Protein AF-A0A6C0LJ86-F1 (afdb_monomer_lite)

Organism: NCBI:txid1070528

Sequence (210 aa):
MNKSNKKVGTDDIVKEGEAILKKCREYMKDRHLDTYMKDNNIKNVKKMGKDDYNKMYSNISEKDYESLHKKIVEEHKQFASVYAIVVRSIVYSNEFYSEALRRYVNHLTNNPWNTKKEFVERQAEFLVYSFREKYPRCGTSQLAEYKQRVLKGLLEEDKKFDEMAKETTEIVNKEWEGIIDDRRERLHQLLTQMKKKEEQEEKLKSGVLV

Radius of gyration: 29.03 Å; chains: 1; bounding box: 70×49×88 Å

Secondary structure (DSSP, 8-state):
------PPPHHHHHHHHHHHHHHHHHHHHHHHHHHHHHHTT---GGG--HHHHHHHHTT--HHHHHHHHHHHHHHSHHHHHH-HHHHHHHHHH----HHHHHHHHHHHHHS---SHHHHHHHHHHHHHHHHHHH-TT--HHHHHHHHHHHHHHHHHHHHHHHHHHHHHHHHHHHHHHHHHHHHHHHHHHHHHHHHHHHHHHHHHHTT---

Structure (mmCIF, N/CA/C/O backbone):
data_AF-A0A6C0LJ86-F1
#
_entry.id   AF-A0A6C0LJ86-F1
#
loop_
_atom_site.group_PDB
_atom_site.id
_atom_site.type_symbol
_atom_site.label_atom_id
_atom_site.label_alt_id
_atom_site.label_comp_id
_atom_site.label_asym_id
_atom_site.label_entity_id
_atom_site.label_seq_id
_atom_site.pdbx_PDB_ins_code
_atom_site.Cartn_x
_atom_site.Cartn_y
_atom_site.Cartn_z
_atom_site.occupancy
_atom_site.B_iso_or_equiv
_atom_site.auth_seq_id
_atom_site.auth_comp_id
_atom_site.auth_asym_id
_atom_site.auth_atom_id
_atom_site.pdbx_PDB_model_num
ATOM 1 N N . MET A 1 1 ? -19.661 -12.160 -26.569 1.00 37.91 1 MET A N 1
ATOM 2 C CA . MET A 1 1 ? -20.008 -12.440 -25.156 1.00 37.91 1 MET A CA 1
ATOM 3 C C . MET A 1 1 ? -19.519 -11.283 -24.293 1.00 37.91 1 MET A C 1
ATOM 5 O O . MET A 1 1 ? -18.351 -11.254 -23.931 1.00 37.91 1 MET A O 1
ATOM 9 N N . ASN A 1 2 ? -20.384 -10.307 -24.006 1.00 38.41 2 ASN A N 1
ATOM 10 C CA . ASN A 1 2 ? -20.069 -9.240 -23.053 1.00 38.41 2 ASN A CA 1
ATOM 11 C C . ASN A 1 2 ? -20.189 -9.814 -21.640 1.00 38.41 2 ASN A C 1
ATOM 13 O O . ASN A 1 2 ? -21.297 -10.050 -21.163 1.00 38.41 2 ASN A O 1
ATOM 17 N N . LYS A 1 3 ? -19.056 -10.077 -20.980 1.00 44.50 3 LYS A N 1
ATOM 18 C CA . LYS A 1 3 ? -19.048 -10.331 -19.537 1.00 44.50 3 LYS A CA 1
ATOM 19 C C . LYS A 1 3 ? -19.539 -9.049 -18.870 1.00 44.50 3 LYS A C 1
ATOM 21 O O . LYS A 1 3 ? -18.855 -8.031 -18.929 1.00 44.50 3 LYS A O 1
ATOM 26 N N . SER A 1 4 ? -20.740 -9.076 -18.296 1.00 45.38 4 SER A N 1
ATOM 27 C CA . SER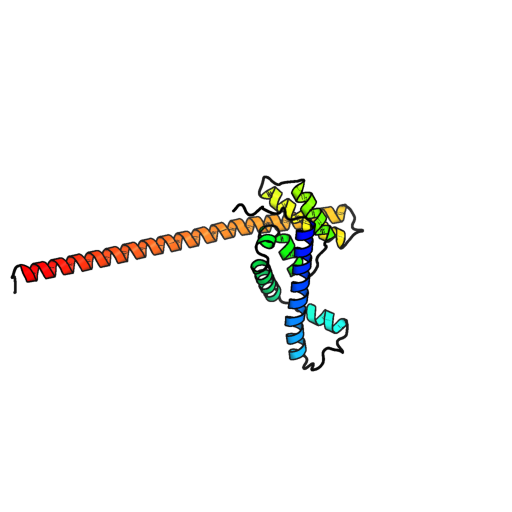 A 1 4 ? -21.242 -7.962 -17.498 1.00 45.38 4 SER A CA 1
ATOM 28 C C . SER A 1 4 ? -20.232 -7.693 -16.385 1.00 45.38 4 SER A C 1
ATOM 30 O O . SER A 1 4 ? -20.023 -8.558 -15.530 1.00 45.38 4 SER A O 1
ATOM 32 N N . ASN A 1 5 ? -19.590 -6.526 -16.407 1.00 46.19 5 ASN A N 1
ATOM 33 C CA . ASN A 1 5 ? -18.768 -6.059 -15.298 1.00 46.19 5 ASN A CA 1
ATOM 34 C C . ASN A 1 5 ? -19.702 -5.865 -14.102 1.00 46.19 5 ASN A C 1
ATOM 36 O O . ASN A 1 5 ? -20.390 -4.851 -13.984 1.00 46.19 5 ASN A O 1
ATOM 40 N N . LYS A 1 6 ? -19.795 -6.893 -13.258 1.00 60.84 6 LYS A N 1
ATOM 41 C CA . LYS A 1 6 ? -20.559 -6.843 -12.018 1.00 60.84 6 LYS A CA 1
ATOM 42 C C . LYS A 1 6 ? -19.915 -5.748 -11.172 1.00 60.84 6 LYS A C 1
ATOM 44 O O . LYS A 1 6 ? -18.737 -5.858 -10.840 1.00 60.84 6 LYS A O 1
ATOM 49 N N . LYS A 1 7 ? -20.652 -4.668 -10.887 1.00 65.00 7 LYS A N 1
ATOM 50 C CA . LYS A 1 7 ? -20.189 -3.636 -9.953 1.00 65.00 7 LYS A CA 1
ATOM 51 C C . LYS A 1 7 ? -19.862 -4.333 -8.633 1.00 65.00 7 LYS A C 1
ATOM 53 O O . LYS A 1 7 ? -20.751 -4.930 -8.031 1.00 65.00 7 LYS A O 1
ATOM 58 N N . VAL A 1 8 ? -18.594 -4.293 -8.240 1.00 75.50 8 VAL A N 1
ATOM 59 C CA . VAL A 1 8 ? -18.140 -4.788 -6.939 1.00 75.50 8 VAL A CA 1
ATOM 60 C C . VAL A 1 8 ? -18.723 -3.855 -5.881 1.00 75.50 8 VAL A C 1
ATOM 62 O O . VAL A 1 8 ? -18.554 -2.639 -5.978 1.00 75.50 8 VAL A O 1
ATOM 65 N N . GLY A 1 9 ? -19.472 -4.400 -4.922 1.00 85.50 9 GLY A N 1
ATOM 66 C CA . GLY A 1 9 ? -20.059 -3.604 -3.845 1.00 85.50 9 GLY A CA 1
ATOM 67 C C . GLY A 1 9 ? -19.041 -3.300 -2.744 1.00 85.50 9 GLY A C 1
ATOM 68 O O . GLY A 1 9 ? -18.084 -4.050 -2.554 1.00 85.50 9 GLY A O 1
ATOM 69 N N . THR A 1 10 ? -19.271 -2.242 -1.957 1.00 84.75 10 THR A N 1
ATOM 70 C CA . THR A 1 10 ? -18.454 -1.935 -0.765 1.00 84.75 10 THR A CA 1
ATOM 71 C C . THR A 1 10 ? -18.358 -3.133 0.189 1.00 84.75 10 THR A C 1
ATOM 73 O O . THR A 1 10 ? -17.312 -3.360 0.785 1.00 84.75 10 THR A O 1
ATOM 76 N N . ASP A 1 11 ? -19.414 -3.945 0.297 1.00 85.75 11 ASP A N 1
ATOM 77 C CA . ASP A 1 11 ? -19.412 -5.159 1.125 1.00 85.75 11 ASP A CA 1
ATOM 78 C C . ASP A 1 11 ? -18.463 -6.245 0.613 1.00 85.75 11 ASP A C 1
ATOM 80 O O . ASP A 1 11 ? -17.841 -6.937 1.416 1.00 85.75 11 ASP A O 1
ATOM 84 N N . ASP A 1 12 ? -18.324 -6.392 -0.706 1.00 86.38 12 ASP A N 1
ATOM 85 C CA . ASP A 1 12 ? -17.389 -7.354 -1.297 1.00 86.38 12 ASP A CA 1
ATOM 86 C C . ASP A 1 12 ? -15.941 -6.926 -1.014 1.00 86.38 12 ASP A C 1
ATOM 88 O O . ASP A 1 12 ? -15.102 -7.748 -0.655 1.00 86.38 12 ASP A O 1
ATOM 92 N N . ILE A 1 13 ? -15.676 -5.618 -1.081 1.00 84.81 13 ILE A N 1
ATOM 93 C CA . ILE A 1 13 ? -14.389 -5.016 -0.715 1.00 84.81 13 ILE A CA 1
ATOM 94 C C . ILE A 1 13 ? -14.064 -5.247 0.770 1.00 84.81 13 ILE A C 1
ATOM 96 O O . ILE A 1 13 ? -12.939 -5.614 1.111 1.00 84.81 13 ILE A O 1
ATOM 100 N N . VAL A 1 14 ? -15.037 -5.049 1.662 1.00 84.06 14 VAL A N 1
ATOM 101 C CA . VAL A 1 14 ? -14.843 -5.279 3.102 1.00 84.06 14 VAL A CA 1
ATOM 102 C C . VAL A 1 14 ? -14.534 -6.747 3.387 1.00 84.06 14 VAL A C 1
ATOM 104 O O . VAL A 1 14 ? -13.572 -7.027 4.101 1.00 84.06 14 VAL A O 1
ATOM 107 N N . LYS A 1 15 ? -15.283 -7.678 2.784 1.00 87.69 15 LYS A N 1
ATOM 108 C CA . LYS A 1 15 ? -15.045 -9.125 2.922 1.00 87.69 15 LYS A CA 1
ATOM 109 C C . LYS A 1 15 ? -13.644 -9.533 2.476 1.00 87.69 15 LYS A C 1
ATOM 111 O O . LYS A 1 15 ? -13.032 -10.388 3.110 1.00 87.69 15 LYS A O 1
ATOM 116 N N . GLU A 1 16 ? -13.127 -8.914 1.420 1.00 86.31 16 GLU A N 1
ATOM 117 C CA . GLU A 1 16 ? -11.764 -9.164 0.954 1.00 86.31 16 GLU A CA 1
ATOM 118 C C . GLU A 1 16 ? -10.724 -8.746 2.007 1.00 86.31 16 GLU A C 1
ATOM 120 O O . GLU A 1 16 ? -9.812 -9.511 2.323 1.00 86.31 16 GLU A O 1
ATOM 125 N N . GLY A 1 17 ? -10.898 -7.573 2.627 1.00 77.88 17 GLY A N 1
ATOM 126 C CA . GLY A 1 17 ? -10.046 -7.120 3.732 1.00 77.88 17 GLY A CA 1
ATOM 127 C C . GLY A 1 17 ? -10.083 -8.059 4.947 1.00 77.88 17 GLY A C 1
ATOM 128 O O . GLY A 1 17 ? -9.039 -8.381 5.518 1.00 77.88 17 GLY A O 1
ATOM 129 N N . GLU A 1 18 ? -11.264 -8.569 5.306 1.00 84.38 18 GLU A N 1
ATOM 130 C CA . GLU A 1 18 ? -11.423 -9.563 6.379 1.00 84.38 18 GLU A CA 1
ATOM 131 C C . GLU A 1 18 ? -10.727 -10.889 6.045 1.00 84.38 18 GLU A C 1
ATOM 133 O O . GLU A 1 18 ? -10.071 -11.483 6.907 1.00 84.38 18 GLU A O 1
ATOM 138 N N . ALA A 1 19 ? -10.830 -11.342 4.793 1.00 86.44 19 ALA A N 1
ATOM 139 C CA . ALA A 1 19 ? -10.159 -12.546 4.317 1.00 86.44 19 ALA A CA 1
ATOM 140 C C . ALA A 1 19 ? -8.630 -12.407 4.383 1.00 86.44 19 ALA A C 1
ATOM 142 O O . ALA A 1 19 ? -7.953 -13.334 4.835 1.00 86.44 19 ALA A O 1
ATOM 143 N N . ILE A 1 20 ? -8.090 -11.241 4.009 1.00 82.88 20 ILE A N 1
ATOM 144 C CA . ILE A 1 20 ? -6.658 -10.936 4.127 1.00 82.88 20 ILE A CA 1
ATOM 145 C C . ILE A 1 20 ? -6.217 -10.986 5.591 1.00 82.88 20 ILE A C 1
ATOM 147 O O . ILE A 1 20 ? -5.261 -11.693 5.907 1.00 82.88 20 ILE A O 1
ATOM 151 N N . LEU A 1 21 ? -6.931 -10.318 6.507 1.00 82.06 21 LEU A N 1
ATOM 152 C CA . LEU A 1 21 ? -6.596 -10.361 7.936 1.00 82.06 21 LEU A CA 1
ATOM 153 C C . LEU A 1 21 ? -6.608 -11.799 8.473 1.00 82.06 21 LEU A C 1
ATOM 155 O O . LEU A 1 21 ? -5.722 -12.187 9.238 1.00 82.06 21 LEU A O 1
ATOM 159 N N . LYS A 1 22 ? -7.609 -12.598 8.088 1.00 83.94 22 LYS A N 1
ATOM 160 C CA . LYS A 1 22 ? -7.701 -14.002 8.497 1.00 83.94 22 LYS A CA 1
ATOM 161 C C . LYS A 1 22 ? -6.458 -14.780 8.060 1.00 83.94 22 LYS A C 1
ATOM 163 O O . LYS A 1 22 ? -5.850 -15.440 8.900 1.00 83.94 22 LYS A O 1
ATOM 168 N N . LYS A 1 23 ? -6.034 -14.628 6.802 1.00 83.44 23 LYS A N 1
ATOM 169 C CA . LYS A 1 23 ? -4.811 -15.251 6.276 1.00 83.44 23 LYS A CA 1
ATOM 170 C C . LYS A 1 23 ? -3.551 -14.766 6.982 1.00 83.44 23 LYS A C 1
ATOM 172 O O . LYS A 1 23 ? -2.690 -15.582 7.289 1.00 83.44 23 LYS A O 1
ATOM 177 N N . CYS A 1 24 ? -3.438 -13.469 7.277 1.00 77.19 24 CYS A N 1
ATOM 178 C CA . CYS A 1 24 ? -2.319 -12.943 8.060 1.00 77.19 24 CYS A CA 1
ATOM 179 C C . CYS A 1 24 ? -2.247 -13.636 9.424 1.00 77.19 24 CYS A C 1
ATOM 181 O O . CYS A 1 24 ? -1.193 -14.128 9.814 1.00 77.19 24 CYS A O 1
ATOM 183 N N . ARG A 1 25 ? -3.379 -13.765 10.120 1.00 77.50 25 ARG A N 1
ATOM 184 C CA . ARG A 1 25 ? -3.440 -14.447 11.420 1.00 77.50 25 ARG A CA 1
ATOM 185 C C . ARG A 1 25 ? -3.118 -15.934 11.329 1.00 77.50 25 ARG A C 1
ATOM 187 O O . ARG A 1 25 ? -2.461 -16.444 12.229 1.00 77.50 25 ARG A O 1
ATOM 194 N N . GLU A 1 26 ? -3.577 -16.621 10.288 1.00 81.50 26 GLU A N 1
ATOM 195 C CA . GLU A 1 26 ? -3.254 -18.032 10.035 1.00 81.50 26 GLU A CA 1
ATOM 196 C C . GLU A 1 26 ? -1.760 -18.213 9.758 1.00 81.50 26 GLU A C 1
ATOM 198 O O . GLU A 1 26 ? -1.108 -18.989 10.443 1.00 81.50 26 GLU A O 1
ATOM 203 N N . TYR A 1 27 ? -1.179 -17.411 8.864 1.00 76.25 27 TYR A N 1
ATOM 204 C CA . TYR A 1 27 ? 0.250 -17.462 8.554 1.00 76.25 27 TYR A CA 1
ATOM 205 C C . TYR A 1 27 ? 1.129 -17.216 9.784 1.00 76.25 27 TYR A C 1
ATOM 207 O O . TYR A 1 27 ? 2.112 -17.919 10.013 1.00 76.25 27 TYR A O 1
ATOM 215 N N . MET A 1 28 ? 0.761 -16.219 10.590 1.00 69.62 28 MET A N 1
ATOM 216 C CA . MET A 1 28 ? 1.499 -15.855 11.797 1.00 69.62 28 MET A CA 1
ATOM 217 C C . MET A 1 28 ? 1.366 -16.934 12.874 1.00 69.62 28 MET A C 1
ATOM 219 O O . MET A 1 28 ? 2.329 -17.204 13.586 1.00 69.62 28 MET A O 1
ATOM 223 N N . LYS A 1 29 ? 0.202 -17.589 12.967 1.00 70.88 29 LYS A N 1
ATOM 224 C CA . LYS A 1 29 ? 0.028 -18.776 13.807 1.00 70.88 29 LYS A CA 1
ATOM 225 C C . LYS A 1 29 ? 0.921 -19.907 13.321 1.00 70.88 29 LYS A C 1
ATOM 227 O O . LYS A 1 29 ? 1.754 -20.349 14.094 1.00 70.88 29 LYS A O 1
ATOM 232 N N . ASP A 1 30 ? 0.800 -20.325 12.069 1.00 68.38 30 ASP A N 1
ATOM 233 C CA . ASP A 1 30 ? 1.478 -21.519 11.556 1.00 68.38 30 ASP A CA 1
ATOM 234 C C . ASP A 1 30 ? 3.006 -21.379 11.625 1.00 68.38 30 ASP A C 1
ATOM 236 O O . ASP A 1 30 ? 3.697 -22.232 12.178 1.00 68.38 30 ASP A O 1
ATOM 240 N N . ARG A 1 31 ? 3.556 -20.252 11.157 1.00 66.50 31 ARG A N 1
ATOM 241 C CA . ARG A 1 31 ? 5.012 -20.068 11.064 1.00 66.50 31 ARG A CA 1
ATOM 242 C C . ARG A 1 31 ? 5.692 -19.895 12.422 1.00 66.50 31 ARG A C 1
ATOM 244 O O . ARG A 1 31 ? 6.775 -20.441 12.653 1.00 66.50 31 ARG A O 1
ATOM 251 N N . HIS A 1 32 ? 5.086 -19.123 13.320 1.00 63.78 32 HIS A N 1
ATOM 252 C CA . HIS A 1 32 ? 5.680 -18.869 14.630 1.00 63.78 32 HIS A CA 1
ATOM 253 C C . HIS A 1 32 ? 5.354 -19.973 15.636 1.00 63.78 32 HIS A C 1
ATOM 255 O O . HIS A 1 32 ? 6.144 -20.166 16.555 1.00 63.78 32 HIS A O 1
ATOM 261 N N . LEU A 1 33 ? 4.253 -20.721 15.466 1.00 60.84 33 LEU A N 1
ATOM 262 C CA . LEU A 1 33 ? 3.924 -21.842 16.347 1.00 60.84 33 LEU A CA 1
ATOM 263 C C . LEU A 1 33 ? 4.936 -22.958 16.143 1.00 60.84 33 LEU A C 1
ATOM 265 O O . LEU A 1 33 ? 5.510 -23.429 17.117 1.00 60.84 33 LEU A O 1
ATOM 269 N N . ASP A 1 34 ? 5.232 -23.301 14.891 1.00 60.94 34 ASP A N 1
ATOM 270 C CA . ASP A 1 34 ? 6.225 -24.324 14.567 1.00 60.94 34 ASP A CA 1
ATOM 271 C C . ASP A 1 34 ? 7.624 -23.937 15.063 1.00 60.94 34 ASP A C 1
ATOM 273 O O . ASP A 1 34 ? 8.334 -24.761 15.645 1.00 60.94 34 ASP A O 1
ATOM 277 N N . THR A 1 35 ? 8.005 -22.667 14.894 1.00 62.28 35 THR A N 1
ATOM 278 C CA . THR A 1 35 ? 9.307 -22.152 15.348 1.00 62.28 35 THR A CA 1
ATOM 279 C C . THR A 1 35 ? 9.395 -22.158 16.877 1.00 62.28 35 THR A C 1
ATOM 281 O O . THR A 1 35 ? 10.326 -22.720 17.445 1.00 62.28 35 THR A O 1
ATOM 284 N N . TYR A 1 36 ? 8.379 -21.635 17.568 1.00 59.34 36 TYR A N 1
ATOM 285 C CA . TYR A 1 36 ? 8.326 -21.604 19.030 1.00 59.34 36 TYR A CA 1
ATOM 286 C C . TYR A 1 36 ? 8.252 -23.007 19.650 1.00 59.34 36 TYR A C 1
ATOM 288 O O . TYR A 1 36 ? 8.932 -23.277 20.643 1.00 59.34 36 TYR A O 1
ATOM 296 N N . MET A 1 37 ? 7.474 -23.925 19.067 1.00 62.25 37 MET A N 1
ATOM 297 C CA . MET A 1 37 ? 7.399 -25.319 19.514 1.00 62.25 37 MET A CA 1
ATOM 298 C C . MET A 1 37 ? 8.744 -26.029 19.375 1.00 62.25 37 MET A C 1
ATOM 300 O O . MET A 1 37 ? 9.139 -26.765 20.284 1.00 62.25 37 MET A O 1
ATOM 304 N N . LYS A 1 38 ? 9.451 -25.788 18.266 1.00 64.00 38 LYS A N 1
ATOM 305 C CA . LYS A 1 38 ? 10.784 -26.336 18.010 1.00 64.00 38 LYS A CA 1
ATOM 306 C C . LYS A 1 38 ? 11.814 -25.790 18.997 1.00 64.00 38 LYS A C 1
ATOM 308 O O . LYS A 1 38 ? 12.520 -26.580 19.619 1.00 64.00 38 LYS A O 1
ATOM 313 N N . ASP A 1 39 ? 11.847 -24.475 19.192 1.00 66.19 39 ASP A N 1
ATOM 314 C CA . ASP A 1 39 ? 12.835 -23.804 20.044 1.00 66.19 39 ASP A CA 1
ATOM 315 C C . ASP A 1 39 ? 12.647 -24.119 21.537 1.00 66.19 39 ASP A C 1
ATOM 317 O O . ASP A 1 39 ? 13.611 -24.111 22.299 1.00 66.19 39 ASP A O 1
ATOM 321 N N . ASN A 1 40 ? 11.422 -24.451 21.963 1.00 63.69 40 ASN A N 1
ATOM 322 C CA . ASN A 1 40 ? 11.094 -24.743 23.364 1.00 63.69 40 ASN A CA 1
ATOM 323 C C . ASN A 1 40 ? 10.817 -26.234 23.640 1.00 63.69 40 ASN A C 1
ATOM 325 O O . ASN A 1 40 ? 10.390 -26.588 24.739 1.00 63.69 40 ASN A O 1
ATOM 329 N N . ASN A 1 41 ? 11.046 -27.120 22.662 1.00 68.44 41 ASN A N 1
ATOM 330 C CA . ASN A 1 41 ? 10.817 -28.569 22.767 1.00 68.44 41 ASN A CA 1
ATOM 331 C C . ASN A 1 41 ? 9.388 -28.938 23.244 1.00 68.44 41 ASN A C 1
ATOM 333 O O . ASN A 1 41 ? 9.172 -29.909 23.979 1.00 68.44 41 ASN A O 1
ATOM 337 N N . ILE A 1 42 ? 8.393 -28.136 22.848 1.00 64.69 42 ILE A N 1
ATOM 338 C CA . ILE A 1 42 ? 7.000 -28.275 23.283 1.00 64.69 42 ILE A CA 1
ATOM 339 C C . ILE A 1 42 ? 6.303 -29.300 22.389 1.00 64.69 42 ILE A C 1
ATOM 341 O O . ILE A 1 42 ? 6.034 -29.051 21.218 1.00 64.69 42 ILE A O 1
ATOM 345 N N . LYS A 1 43 ? 5.944 -30.453 22.962 1.00 60.53 43 LYS A N 1
ATOM 346 C CA . LYS A 1 43 ? 5.244 -31.535 22.242 1.00 60.53 43 LYS A CA 1
ATOM 347 C C . LYS A 1 43 ? 3.715 -31.388 22.212 1.00 60.53 43 LYS A C 1
ATOM 349 O O . LYS A 1 43 ? 3.053 -32.163 21.533 1.00 60.53 43 LYS A O 1
ATOM 354 N N . ASN A 1 44 ? 3.133 -30.450 22.973 1.00 57.69 44 ASN A N 1
ATOM 355 C CA . ASN A 1 44 ? 1.677 -30.332 23.129 1.00 57.69 44 ASN A CA 1
ATOM 356 C C . ASN A 1 44 ? 1.199 -28.876 23.295 1.00 57.69 44 ASN A C 1
ATOM 358 O O . ASN A 1 44 ? 1.413 -28.256 24.333 1.00 57.69 44 ASN A O 1
ATOM 362 N N . VAL A 1 45 ? 0.475 -28.367 22.292 1.00 54.62 45 VAL A N 1
ATOM 363 C CA . VAL A 1 45 ? 0.033 -26.958 22.174 1.00 54.62 45 VAL A CA 1
ATOM 364 C C . VAL A 1 45 ? -1.109 -26.587 23.131 1.00 54.62 45 VAL A C 1
ATOM 366 O O . VAL A 1 45 ? -1.270 -25.426 23.497 1.00 54.62 45 VAL A O 1
ATOM 369 N N . LYS A 1 46 ? -1.896 -27.567 23.598 1.00 54.19 46 LYS A N 1
ATOM 370 C CA . LYS A 1 46 ? -3.126 -27.341 24.390 1.00 54.19 46 LYS A CA 1
ATOM 371 C C . LYS A 1 46 ? -2.918 -26.668 25.764 1.00 54.19 46 LYS A C 1
ATOM 373 O O . LYS A 1 46 ? -3.903 -26.423 26.452 1.00 54.19 46 LYS A O 1
ATOM 378 N N . LYS A 1 47 ? -1.676 -26.387 26.177 1.00 55.06 47 LYS A N 1
ATOM 379 C CA . LYS A 1 47 ? -1.317 -25.787 27.476 1.00 55.06 47 LYS A CA 1
ATOM 380 C C . LYS A 1 47 ? -0.604 -24.428 27.385 1.00 55.06 47 LYS A C 1
ATOM 382 O O . LYS A 1 47 ? -0.074 -23.981 28.394 1.00 55.06 47 LYS A O 1
ATOM 387 N N . MET A 1 48 ? -0.569 -23.769 26.225 1.00 57.56 48 MET A N 1
ATOM 388 C CA . MET A 1 48 ? 0.039 -22.433 26.143 1.00 57.56 48 MET A CA 1
ATOM 389 C C . MET A 1 48 ? -0.822 -21.380 26.850 1.00 57.56 48 MET A C 1
ATOM 391 O O . MET A 1 48 ? -2.009 -21.233 26.549 1.00 57.56 48 MET A O 1
ATOM 395 N N . GLY A 1 49 ? -0.214 -20.639 27.777 1.00 60.41 49 GLY A N 1
ATOM 396 C CA . GLY A 1 49 ? -0.839 -19.491 28.426 1.00 60.41 49 GLY A CA 1
ATOM 397 C C . GLY A 1 49 ? -0.913 -18.275 27.497 1.00 60.41 49 GLY A C 1
ATOM 398 O O . GLY A 1 49 ? -0.245 -18.205 26.464 1.00 60.41 49 GLY A O 1
ATOM 399 N N . LYS A 1 50 ? -1.718 -17.276 27.876 1.00 57.09 50 LYS A N 1
ATOM 400 C CA . LYS A 1 50 ? -1.854 -16.004 27.140 1.00 57.09 50 LYS A CA 1
ATOM 401 C C . LYS A 1 50 ? -0.512 -15.267 26.986 1.00 57.09 50 LYS A C 1
ATOM 403 O O . LYS A 1 50 ? -0.285 -14.620 25.966 1.00 57.09 50 LYS A O 1
ATOM 408 N N . ASP A 1 51 ? 0.377 -15.410 27.967 1.00 61.47 51 ASP A N 1
ATOM 409 C CA . ASP A 1 51 ? 1.693 -14.765 27.983 1.00 61.47 51 ASP A CA 1
ATOM 410 C C . ASP A 1 51 ? 2.685 -15.428 27.017 1.00 61.47 51 ASP A C 1
ATOM 412 O O . ASP A 1 51 ? 3.414 -14.724 26.318 1.00 61.47 51 ASP A O 1
ATOM 416 N N . ASP A 1 52 ? 2.648 -16.760 26.888 1.00 61.31 52 ASP A N 1
ATOM 417 C CA . ASP A 1 52 ? 3.433 -17.498 25.887 1.00 61.31 52 ASP A CA 1
ATOM 418 C C . ASP A 1 52 ? 2.998 -17.130 24.469 1.00 61.31 52 ASP A C 1
ATOM 420 O O . ASP A 1 52 ? 3.832 -16.929 23.587 1.00 61.31 52 ASP A O 1
ATOM 424 N N . TYR A 1 53 ? 1.686 -16.958 24.276 1.00 60.31 53 TYR A N 1
ATOM 425 C CA . TYR A 1 53 ? 1.123 -16.417 23.044 1.00 60.31 53 TYR A CA 1
ATOM 426 C C . TYR A 1 53 ? 1.732 -15.043 22.740 1.00 60.31 53 TYR A C 1
ATOM 428 O O . TYR A 1 53 ? 2.355 -14.871 21.699 1.00 60.31 53 TYR A O 1
ATOM 436 N N . ASN A 1 54 ? 1.641 -14.077 23.655 1.00 58.66 54 ASN A N 1
ATOM 437 C CA . ASN A 1 54 ? 2.163 -12.725 23.424 1.00 58.66 54 ASN A CA 1
ATOM 438 C C . ASN A 1 54 ? 3.674 -12.699 23.130 1.00 58.66 54 ASN A C 1
ATOM 440 O O . ASN A 1 54 ? 4.111 -11.948 22.260 1.00 58.66 54 ASN A O 1
ATOM 444 N N . LYS A 1 55 ? 4.460 -13.546 23.805 1.00 64.81 55 LYS A N 1
ATOM 445 C CA . LYS A 1 55 ? 5.914 -13.661 23.609 1.00 64.81 55 LYS A CA 1
ATOM 446 C C . LYS A 1 55 ? 6.288 -14.297 22.264 1.00 64.81 55 LYS A C 1
ATOM 448 O O . LYS A 1 55 ? 7.318 -13.970 21.683 1.00 64.81 55 LYS A O 1
ATOM 453 N N . MET A 1 56 ? 5.442 -15.186 21.748 1.00 61.78 56 MET A N 1
ATOM 454 C CA . MET A 1 56 ? 5.603 -15.795 20.429 1.00 61.78 56 MET A CA 1
ATOM 455 C C . MET A 1 56 ? 5.379 -14.776 19.294 1.00 61.78 56 MET A C 1
ATOM 457 O O . MET A 1 56 ? 6.107 -14.806 18.305 1.00 61.78 56 MET A O 1
ATOM 461 N N . TYR A 1 57 ? 4.442 -13.830 19.451 1.00 56.53 57 TYR A N 1
ATOM 462 C CA . TYR A 1 57 ? 4.194 -12.774 18.451 1.00 56.53 57 TYR A CA 1
ATOM 463 C C . TYR A 1 57 ? 5.104 -11.543 18.590 1.00 56.53 57 TYR A C 1
ATOM 465 O O . TYR A 1 57 ? 5.120 -10.702 17.694 1.00 56.53 57 TYR A O 1
ATOM 473 N N . SER A 1 58 ? 5.871 -11.403 19.677 1.00 58.75 58 SER A N 1
ATOM 474 C CA . SER A 1 58 ? 6.741 -10.234 19.875 1.00 58.75 58 SER A CA 1
ATOM 475 C C . SER A 1 58 ? 8.061 -10.284 19.091 1.00 58.75 58 SER A C 1
ATOM 477 O O . SER A 1 58 ? 8.749 -9.272 19.030 1.00 58.75 58 SER A O 1
ATOM 479 N N . ASN A 1 59 ? 8.406 -11.423 18.473 1.00 60.31 59 ASN A N 1
ATOM 480 C CA . ASN A 1 59 ? 9.687 -11.643 17.777 1.00 60.31 59 ASN A CA 1
ATOM 481 C C . ASN A 1 59 ? 9.547 -11.809 16.253 1.00 60.31 59 ASN A C 1
ATOM 483 O O . ASN A 1 59 ? 10.383 -12.444 15.611 1.00 60.31 59 ASN A O 1
ATOM 487 N N . ILE A 1 60 ? 8.476 -11.283 15.665 1.00 67.44 60 ILE A N 1
ATOM 488 C CA . ILE A 1 60 ? 8.229 -11.414 14.227 1.00 67.44 60 ILE A CA 1
ATOM 489 C C . ILE A 1 60 ? 9.174 -10.473 13.494 1.00 67.44 60 ILE A C 1
ATOM 491 O O . ILE A 1 60 ? 9.167 -9.265 13.739 1.00 67.44 60 ILE A O 1
ATOM 495 N N . SER A 1 61 ? 10.017 -11.031 12.627 1.00 72.94 61 SER A N 1
ATOM 496 C CA . SER A 1 61 ? 11.022 -10.242 11.927 1.00 72.94 61 SER A CA 1
ATOM 497 C C . SER A 1 61 ? 10.392 -9.428 10.797 1.00 72.94 61 SER A C 1
ATOM 499 O O . SER A 1 61 ? 9.382 -9.817 10.212 1.00 72.94 61 SER A O 1
ATOM 501 N N . GLU A 1 62 ? 11.018 -8.310 10.434 1.00 73.62 62 GLU A N 1
ATOM 502 C CA . GLU A 1 62 ? 10.604 -7.490 9.286 1.00 73.62 62 GLU A CA 1
ATOM 503 C C . GLU A 1 62 ? 10.524 -8.312 7.986 1.00 73.62 62 GLU A C 1
ATOM 505 O O . GLU A 1 62 ? 9.566 -8.191 7.223 1.00 73.62 62 GLU A O 1
ATOM 510 N N . LYS A 1 63 ? 11.455 -9.258 7.803 1.00 76.12 63 LYS A N 1
ATOM 511 C CA . LYS A 1 63 ? 11.467 -10.200 6.672 1.00 76.12 63 LYS A CA 1
ATOM 512 C C . LYS A 1 63 ? 10.228 -11.099 6.621 1.00 76.12 63 LYS A C 1
ATOM 514 O O . LYS A 1 63 ? 9.811 -11.517 5.539 1.00 76.12 63 LYS A O 1
ATOM 519 N N . ASP A 1 64 ? 9.635 -11.422 7.769 1.00 77.75 64 ASP A N 1
ATOM 520 C CA . ASP A 1 64 ? 8.429 -12.249 7.826 1.00 77.75 64 ASP A CA 1
ATOM 521 C C . ASP A 1 64 ? 7.203 -11.467 7.355 1.00 77.75 64 ASP A C 1
ATOM 523 O O . ASP A 1 64 ? 6.399 -12.002 6.587 1.00 77.75 64 ASP A O 1
ATOM 527 N N . TYR A 1 65 ? 7.114 -10.186 7.726 1.00 81.00 65 TYR A N 1
ATOM 528 C CA . TYR A 1 65 ? 6.080 -9.279 7.230 1.00 81.00 65 TYR A CA 1
ATOM 529 C C . TYR A 1 65 ? 6.212 -9.010 5.732 1.00 81.00 65 TYR A C 1
ATOM 531 O O . TYR A 1 65 ? 5.204 -9.037 5.031 1.00 81.00 65 TYR A O 1
ATOM 539 N N . GLU A 1 66 ? 7.426 -8.815 5.212 1.00 83.44 66 GLU A N 1
ATOM 540 C CA . GLU A 1 66 ? 7.651 -8.634 3.771 1.00 83.44 66 GLU A CA 1
ATOM 541 C C . GLU A 1 66 ? 7.233 -9.866 2.960 1.00 83.44 66 GLU A C 1
ATOM 543 O O . GLU A 1 66 ? 6.538 -9.749 1.947 1.00 83.44 66 GLU A O 1
ATOM 548 N N . SER A 1 67 ? 7.615 -11.060 3.424 1.00 83.06 67 SER A N 1
ATOM 549 C CA . SER A 1 67 ? 7.242 -12.328 2.790 1.00 83.06 67 SER A CA 1
ATOM 550 C C . SER A 1 67 ? 5.723 -12.526 2.781 1.00 83.06 67 SER A C 1
ATOM 552 O O . SER A 1 67 ? 5.132 -12.839 1.743 1.00 83.06 67 SER A O 1
ATOM 554 N N . LEU A 1 68 ? 5.068 -12.262 3.917 1.00 83.44 68 LEU A N 1
ATOM 555 C CA . LEU A 1 68 ? 3.612 -12.306 4.028 1.00 83.44 68 LEU A CA 1
ATOM 556 C C . LEU A 1 68 ? 2.944 -11.265 3.123 1.00 83.44 68 LEU A C 1
ATOM 558 O O . LEU A 1 68 ? 1.998 -11.593 2.409 1.00 83.44 68 LEU A O 1
ATOM 562 N N . HIS A 1 69 ? 3.451 -10.032 3.102 1.00 87.06 69 HIS A N 1
ATOM 563 C CA . HIS A 1 69 ? 2.934 -8.961 2.256 1.00 87.06 69 HIS A CA 1
ATOM 564 C C . HIS A 1 69 ? 2.992 -9.353 0.778 1.00 87.06 69 HIS A C 1
ATOM 566 O O . HIS A 1 69 ? 1.986 -9.248 0.077 1.00 87.06 69 HIS A O 1
ATOM 572 N N . LYS A 1 70 ? 4.128 -9.887 0.314 1.00 88.69 70 LYS A N 1
ATOM 573 C CA . LYS A 1 70 ? 4.290 -10.358 -1.067 1.00 88.69 70 LYS A CA 1
ATOM 574 C C . LYS A 1 70 ? 3.271 -11.444 -1.420 1.00 88.69 70 LYS A C 1
ATOM 576 O O . LYS A 1 70 ? 2.605 -11.336 -2.447 1.00 88.69 70 LYS A O 1
ATOM 581 N N . LYS A 1 71 ? 3.088 -12.437 -0.543 1.00 84.38 71 LYS A N 1
ATOM 582 C CA . LYS A 1 71 ? 2.099 -13.507 -0.737 1.00 84.38 71 LYS A CA 1
ATOM 583 C C . LYS A 1 71 ? 0.671 -12.959 -0.841 1.00 84.38 71 LYS A C 1
ATOM 585 O O . LYS A 1 71 ? -0.067 -13.334 -1.748 1.00 84.38 71 LYS A O 1
ATOM 590 N N . ILE A 1 72 ? 0.290 -12.035 0.044 1.00 85.56 72 ILE A N 1
ATOM 591 C CA . ILE A 1 72 ? -1.036 -11.403 0.010 1.00 85.56 72 ILE A CA 1
ATOM 592 C C . ILE A 1 72 ? -1.242 -10.607 -1.284 1.00 85.56 72 ILE A C 1
ATOM 594 O O . ILE A 1 72 ? -2.299 -10.724 -1.901 1.00 85.56 72 ILE A O 1
ATOM 598 N N . VAL A 1 73 ? -0.244 -9.839 -1.731 1.00 87.88 73 VAL A N 1
ATOM 599 C CA . VAL A 1 73 ? -0.314 -9.083 -2.994 1.00 87.88 73 VAL A CA 1
ATOM 600 C C . VAL A 1 73 ? -0.496 -10.017 -4.196 1.00 87.88 73 VAL A C 1
ATOM 602 O O . VAL A 1 73 ? -1.268 -9.706 -5.102 1.00 87.88 73 VAL A O 1
ATOM 605 N N . GLU A 1 74 ? 0.173 -11.171 -4.211 1.00 88.06 74 GLU A N 1
ATOM 606 C CA . GLU A 1 74 ? 0.062 -12.160 -5.290 1.00 88.06 74 GLU A CA 1
ATOM 607 C C . GLU A 1 74 ? -1.296 -12.875 -5.326 1.00 88.06 74 GLU A C 1
ATOM 609 O O . GLU A 1 74 ? -1.816 -13.135 -6.413 1.00 88.06 74 GLU A O 1
ATOM 614 N N . GLU A 1 75 ? -1.885 -13.175 -4.168 1.00 82.19 75 GLU A N 1
ATOM 615 C CA . GLU A 1 75 ? -3.190 -13.844 -4.070 1.00 82.19 75 GLU A CA 1
ATOM 616 C C . GLU A 1 75 ? -4.363 -12.878 -4.296 1.00 82.19 75 GLU A C 1
ATOM 618 O O . GLU A 1 75 ? -5.378 -13.260 -4.876 1.00 82.19 75 GLU A O 1
ATOM 623 N N . HIS A 1 76 ? -4.211 -11.616 -3.888 1.00 83.00 76 HIS A N 1
ATOM 624 C CA . HIS A 1 76 ? -5.259 -10.593 -3.901 1.00 83.00 76 HIS A CA 1
ATOM 625 C C . HIS A 1 76 ? -4.922 -9.426 -4.848 1.00 83.00 76 HIS A C 1
ATOM 627 O O . HIS A 1 76 ? -5.167 -8.263 -4.530 1.00 83.00 76 HIS A O 1
ATOM 633 N N . LYS A 1 77 ? -4.360 -9.720 -6.032 1.00 86.62 77 LYS A N 1
ATOM 634 C CA . LYS A 1 77 ? -3.780 -8.724 -6.966 1.00 86.62 77 LYS A CA 1
ATOM 635 C C . LYS A 1 77 ? -4.667 -7.517 -7.246 1.00 86.62 77 LYS A C 1
ATOM 637 O O . LYS A 1 77 ? -4.194 -6.388 -7.196 1.00 86.62 77 LYS A O 1
ATOM 642 N N . GLN A 1 78 ? -5.944 -7.746 -7.556 1.00 81.19 78 GLN A N 1
ATOM 643 C CA . GLN A 1 78 ? -6.867 -6.659 -7.894 1.00 81.19 78 GLN A CA 1
ATOM 644 C C . GLN A 1 78 ? -7.064 -5.722 -6.701 1.00 81.19 78 GLN A C 1
ATOM 646 O O . GLN A 1 78 ? -6.884 -4.514 -6.833 1.00 81.19 78 GLN A O 1
ATOM 651 N N . PHE A 1 79 ? -7.336 -6.281 -5.522 1.00 81.31 79 PHE A N 1
ATOM 652 C CA . PHE A 1 79 ? -7.494 -5.510 -4.295 1.00 81.31 79 PHE A CA 1
ATOM 653 C C . PHE A 1 79 ? -6.199 -4.784 -3.907 1.00 81.31 79 PHE A C 1
ATOM 655 O O . PHE A 1 79 ? -6.213 -3.577 -3.681 1.00 81.31 79 PHE A O 1
ATOM 662 N N . ALA A 1 80 ? -5.068 -5.491 -3.912 1.00 85.75 80 ALA A N 1
ATOM 663 C CA . ALA A 1 80 ? -3.764 -4.941 -3.561 1.00 85.75 80 ALA A CA 1
ATOM 664 C C . ALA A 1 80 ? -3.299 -3.833 -4.516 1.00 85.75 80 ALA A C 1
ATOM 666 O O . ALA A 1 80 ? -2.647 -2.890 -4.076 1.00 85.75 80 ALA A O 1
ATOM 667 N N . SER A 1 81 ? -3.665 -3.906 -5.800 1.00 82.56 81 SER A N 1
ATOM 668 C CA . SER A 1 81 ? -3.336 -2.861 -6.777 1.00 82.56 81 SER A CA 1
ATOM 669 C C . SER A 1 81 ? -4.067 -1.541 -6.515 1.00 82.56 81 SER A C 1
ATOM 671 O O . SER A 1 81 ? -3.505 -0.475 -6.741 1.00 82.56 81 SER A O 1
ATOM 673 N N . VAL A 1 82 ? -5.303 -1.605 -6.008 1.00 80.94 82 VAL A N 1
ATOM 674 C CA . VAL A 1 82 ? -6.139 -0.421 -5.754 1.00 80.94 82 VAL A CA 1
ATOM 675 C C . VAL A 1 82 ? -5.939 0.107 -4.328 1.00 80.94 82 VAL A C 1
ATOM 677 O O . VAL A 1 82 ? -5.946 1.317 -4.100 1.00 80.94 82 VAL A O 1
ATOM 680 N N . TYR A 1 83 ? -5.729 -0.791 -3.363 1.00 84.12 83 TYR A N 1
ATOM 681 C CA . TYR A 1 83 ? -5.728 -0.500 -1.928 1.00 84.12 83 TYR A CA 1
ATOM 682 C C . TYR A 1 83 ? -4.424 -0.927 -1.237 1.00 84.12 83 TYR A C 1
ATOM 684 O O . TYR A 1 83 ? -4.440 -1.511 -0.153 1.00 84.12 83 TYR A O 1
ATOM 692 N N . ALA A 1 84 ? -3.276 -0.624 -1.845 1.00 87.69 84 ALA A N 1
ATOM 693 C CA . ALA A 1 84 ? -1.967 -1.054 -1.349 1.00 87.69 84 ALA A CA 1
ATOM 694 C C . ALA A 1 84 ? -1.691 -0.646 0.114 1.00 87.69 84 ALA A C 1
ATOM 696 O O . ALA A 1 84 ? -1.202 -1.460 0.896 1.00 87.69 84 ALA A O 1
ATOM 697 N N . ILE A 1 85 ? -2.054 0.578 0.523 1.00 88.31 85 ILE A N 1
ATOM 698 C CA . ILE A 1 85 ? -1.862 1.040 1.911 1.00 88.31 85 ILE A CA 1
ATOM 699 C C . ILE A 1 85 ? -2.762 0.291 2.895 1.00 88.31 85 ILE A C 1
ATOM 701 O O . ILE A 1 85 ? -2.335 0.011 4.015 1.00 88.31 85 ILE A O 1
ATOM 705 N N . VAL A 1 86 ? -3.971 -0.096 2.477 1.00 86.62 86 VAL A N 1
ATOM 706 C CA . VAL A 1 86 ? -4.865 -0.932 3.291 1.00 86.62 86 VAL A CA 1
ATOM 707 C C . VAL A 1 86 ? -4.216 -2.291 3.525 1.00 86.62 86 VAL A C 1
ATOM 709 O O . VAL A 1 86 ? -4.090 -2.720 4.668 1.00 86.62 86 VAL A O 1
ATOM 712 N N . VAL A 1 87 ? -3.737 -2.938 2.459 1.00 87.94 87 VAL A N 1
ATOM 713 C CA . VAL A 1 87 ? -3.060 -4.241 2.544 1.00 87.94 87 VAL A CA 1
ATOM 714 C C . VAL A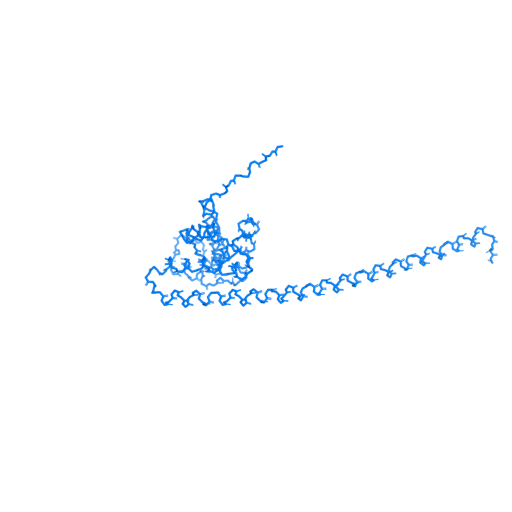 1 87 ? -1.820 -4.161 3.430 1.00 87.94 87 VAL A C 1
ATOM 716 O O . VAL A 1 87 ? -1.684 -4.958 4.357 1.00 87.94 87 VAL A O 1
ATOM 719 N N . ARG A 1 88 ? -0.948 -3.171 3.203 1.00 88.56 88 ARG A N 1
ATOM 720 C CA . ARG A 1 88 ? 0.242 -2.948 4.031 1.00 88.56 88 ARG A CA 1
ATOM 721 C C . ARG A 1 88 ? -0.149 -2.755 5.495 1.00 88.56 88 ARG A C 1
ATOM 723 O O . ARG A 1 88 ? 0.413 -3.399 6.371 1.00 88.56 88 ARG A O 1
ATOM 730 N N . SER A 1 89 ? -1.145 -1.921 5.774 1.00 87.31 89 SER A N 1
ATOM 731 C CA . SER A 1 89 ? -1.613 -1.699 7.140 1.00 87.31 89 SER A CA 1
ATOM 732 C C . SER A 1 89 ? -2.095 -2.996 7.791 1.00 87.31 89 SER A C 1
ATOM 734 O O . SER A 1 89 ? -1.655 -3.283 8.901 1.00 87.31 89 SER A O 1
ATOM 736 N N . ILE A 1 90 ? -2.902 -3.814 7.106 1.00 84.31 90 ILE A N 1
ATOM 737 C CA . ILE A 1 90 ? -3.383 -5.099 7.641 1.00 84.31 90 ILE A CA 1
ATOM 738 C C . ILE A 1 90 ? -2.218 -6.037 7.953 1.00 84.31 90 ILE A C 1
ATOM 740 O O . ILE A 1 90 ? -2.171 -6.616 9.035 1.00 84.31 90 ILE A O 1
ATOM 744 N N . VAL A 1 91 ? -1.265 -6.171 7.028 1.00 85.00 91 VAL A N 1
ATOM 745 C CA . VAL A 1 91 ? -0.139 -7.100 7.181 1.00 85.00 91 VAL A CA 1
ATOM 746 C C . VAL A 1 91 ? 0.772 -6.680 8.333 1.00 85.00 91 VAL A C 1
ATOM 748 O O . VAL A 1 91 ? 1.076 -7.503 9.190 1.00 85.00 91 VAL A O 1
ATOM 751 N N . TYR A 1 92 ? 1.177 -5.409 8.383 1.00 83.44 92 TYR A N 1
ATOM 752 C CA . TYR A 1 92 ? 2.166 -4.930 9.354 1.00 83.44 92 TYR A CA 1
ATOM 753 C C . TYR A 1 92 ? 1.575 -4.657 10.740 1.00 83.44 92 TYR A C 1
ATOM 755 O O . TYR A 1 92 ? 2.273 -4.798 11.739 1.00 83.44 92 TYR A O 1
ATOM 763 N N . SER A 1 93 ? 0.300 -4.263 10.828 1.00 80.94 93 SER A N 1
ATOM 764 C CA . SER A 1 93 ? -0.362 -4.066 12.127 1.00 80.94 93 SER A CA 1
ATOM 765 C C . SER A 1 93 ? -1.038 -5.329 12.656 1.00 80.94 93 SER A C 1
ATOM 767 O O . SER A 1 93 ? -1.341 -5.393 13.845 1.00 80.94 93 SER A O 1
ATOM 769 N N . ASN A 1 94 ? -1.291 -6.320 11.792 1.00 78.88 94 ASN A N 1
ATOM 770 C CA . ASN A 1 94 ? -2.116 -7.495 12.086 1.00 78.88 94 ASN A CA 1
ATOM 771 C C . ASN A 1 94 ? -3.512 -7.130 12.650 1.00 78.88 94 ASN A C 1
ATOM 773 O O . ASN A 1 94 ? -4.140 -7.887 13.401 1.00 78.88 94 ASN A O 1
ATOM 777 N N . GLU A 1 95 ? -4.007 -5.949 12.279 1.00 78.81 95 GLU A N 1
ATOM 778 C CA . GLU A 1 95 ? -5.300 -5.391 12.658 1.00 78.81 95 GLU A CA 1
ATOM 779 C C . GLU A 1 95 ? -6.082 -5.005 11.396 1.00 78.81 95 GLU A C 1
ATOM 781 O O . GLU A 1 95 ? -5.520 -4.596 10.382 1.00 78.81 95 GLU A O 1
ATOM 786 N N . PHE A 1 96 ? -7.406 -5.127 11.456 1.00 81.38 96 PHE A N 1
ATOM 787 C CA . PHE A 1 96 ? -8.298 -4.678 10.394 1.00 81.38 96 PHE A CA 1
ATOM 788 C C . PHE A 1 96 ? -9.606 -4.191 11.004 1.00 81.38 96 PHE A C 1
ATOM 790 O O . PHE A 1 96 ? -10.185 -4.859 11.863 1.00 81.38 96 PHE A O 1
ATOM 797 N N . TYR A 1 97 ? -10.067 -3.037 10.533 1.00 85.62 97 TYR A N 1
ATOM 798 C CA . TYR A 1 97 ? -11.283 -2.386 11.000 1.00 85.62 97 TYR A CA 1
ATOM 799 C C . TYR A 1 97 ? -12.238 -2.254 9.811 1.00 85.62 97 TYR A C 1
ATOM 801 O O . TYR A 1 97 ? -12.071 -1.381 8.957 1.00 85.62 97 TYR A O 1
ATOM 809 N N . SER A 1 98 ? -13.233 -3.139 9.737 1.00 82.88 98 SER A N 1
ATOM 810 C CA . SER A 1 98 ? -14.176 -3.221 8.611 1.00 82.88 98 SER A CA 1
ATOM 811 C C . SER A 1 98 ? -14.930 -1.909 8.381 1.00 82.88 98 SER A C 1
ATOM 813 O O . SER A 1 98 ? -15.029 -1.440 7.246 1.00 82.88 98 SER A O 1
ATOM 815 N N . GLU A 1 99 ? -15.370 -1.252 9.456 1.00 85.81 99 GLU A N 1
ATOM 816 C CA . GLU A 1 99 ? -16.032 0.055 9.387 1.00 85.81 99 GLU A CA 1
ATOM 817 C C . GLU A 1 99 ? -15.096 1.181 8.923 1.00 85.81 99 GLU A C 1
ATOM 819 O O . GLU A 1 99 ? -15.532 2.086 8.204 1.00 85.81 99 GLU A O 1
ATOM 824 N N . ALA A 1 100 ? -13.796 1.107 9.237 1.00 89.94 100 ALA A N 1
ATOM 825 C CA . ALA A 1 100 ? -12.815 2.046 8.696 1.00 89.94 100 ALA A CA 1
ATOM 826 C C . ALA A 1 100 ? -12.679 1.886 7.176 1.00 89.94 100 ALA A C 1
ATOM 828 O O . ALA A 1 100 ? -12.713 2.885 6.454 1.00 89.94 100 ALA A O 1
ATOM 829 N N . LEU A 1 101 ? -12.590 0.645 6.674 1.00 89.44 101 LEU A N 1
ATOM 830 C CA . LEU A 1 101 ? -12.519 0.386 5.233 1.00 89.44 101 LEU A CA 1
ATOM 831 C C . LEU A 1 101 ? -13.814 0.796 4.522 1.00 89.44 101 LEU A C 1
ATOM 833 O O . LEU A 1 101 ? -13.760 1.428 3.471 1.00 89.44 101 LEU A O 1
ATOM 837 N N . ARG A 1 102 ? -14.980 0.506 5.105 1.00 88.62 102 ARG A N 1
ATOM 838 C CA . ARG A 1 102 ? -16.280 0.913 4.552 1.00 88.62 102 ARG A CA 1
ATOM 839 C C . ARG A 1 102 ? -16.367 2.430 4.390 1.00 88.62 102 ARG A C 1
ATOM 841 O O . ARG A 1 102 ? -16.723 2.914 3.315 1.00 88.62 102 ARG A O 1
ATOM 848 N N . ARG A 1 103 ? -16.015 3.184 5.437 1.00 90.44 103 ARG A N 1
ATOM 849 C CA . ARG A 1 103 ? -15.969 4.655 5.391 1.00 90.44 103 ARG A CA 1
ATOM 850 C C . ARG A 1 103 ? -14.975 5.147 4.352 1.00 90.44 103 ARG A C 1
ATOM 852 O O . ARG A 1 103 ? -15.319 6.036 3.582 1.00 90.44 103 ARG A O 1
ATOM 859 N N . TYR A 1 104 ? -13.795 4.536 4.294 1.00 92.31 104 TYR A N 1
ATOM 860 C CA . TYR A 1 104 ? -12.771 4.869 3.314 1.00 92.31 104 TYR A CA 1
ATOM 861 C C . TYR A 1 104 ? -13.263 4.681 1.873 1.00 92.31 104 TYR A C 1
ATOM 863 O O . TYR A 1 104 ? -13.218 5.621 1.089 1.00 92.31 104 TYR A O 1
ATOM 871 N N . VAL A 1 105 ? -13.816 3.517 1.527 1.00 87.94 105 VAL A N 1
ATOM 872 C CA . VAL A 1 105 ? -14.319 3.217 0.173 1.00 87.94 105 VAL A CA 1
ATOM 873 C C . VAL A 1 105 ? -15.467 4.142 -0.221 1.00 87.94 105 VAL A C 1
ATOM 875 O O . VAL A 1 105 ? -15.485 4.672 -1.335 1.00 87.94 105 VAL A O 1
ATOM 878 N N . ASN A 1 106 ? -16.410 4.379 0.692 1.00 88.44 106 ASN A N 1
ATOM 879 C CA . ASN A 1 106 ? -17.508 5.310 0.446 1.00 88.44 106 ASN A CA 1
ATOM 880 C C . ASN A 1 106 ? -16.983 6.734 0.229 1.00 88.44 106 ASN A C 1
ATOM 882 O O . ASN A 1 106 ? -17.443 7.439 -0.666 1.00 88.44 106 ASN A O 1
ATOM 886 N N . HIS A 1 107 ? -15.991 7.150 1.017 1.00 89.69 107 HIS A N 1
ATOM 887 C CA . HIS A 1 107 ? -15.361 8.455 0.872 1.00 89.69 107 HIS A CA 1
ATOM 888 C C . HIS A 1 107 ? -14.626 8.592 -0.463 1.00 89.69 107 HIS A C 1
ATOM 890 O O . HIS A 1 107 ? -14.848 9.583 -1.149 1.00 89.69 107 HIS A O 1
ATOM 896 N N . LEU A 1 108 ? -13.848 7.588 -0.880 1.00 87.69 108 LEU A N 1
ATOM 897 C CA . LEU A 1 108 ? -13.187 7.561 -2.191 1.00 87.69 108 LEU A CA 1
ATOM 898 C C . LEU A 1 108 ? -14.182 7.652 -3.352 1.00 87.69 108 LEU A C 1
ATOM 900 O O . LEU A 1 108 ? -13.935 8.355 -4.325 1.00 87.69 108 LEU A O 1
ATOM 904 N N . THR A 1 109 ? -15.314 6.953 -3.237 1.00 85.56 109 THR A N 1
ATOM 905 C CA . THR A 1 109 ? -16.369 6.950 -4.263 1.00 85.56 109 THR A CA 1
ATOM 906 C C . THR A 1 109 ? -16.978 8.341 -4.443 1.00 85.56 109 THR A C 1
ATOM 908 O O . THR A 1 109 ? -17.283 8.744 -5.561 1.00 85.56 109 THR A O 1
ATOM 911 N N . ASN A 1 110 ? -17.127 9.085 -3.346 1.00 87.00 110 ASN A N 1
ATOM 912 C CA . ASN A 1 110 ? -17.710 10.426 -3.351 1.00 87.00 110 ASN A CA 1
ATOM 913 C C . ASN A 1 110 ? -16.679 11.539 -3.590 1.00 87.00 110 ASN A C 1
ATOM 915 O O . ASN A 1 110 ? -17.057 12.655 -3.934 1.00 87.00 110 ASN A O 1
ATOM 919 N N . ASN A 1 111 ? -15.391 11.255 -3.394 1.00 87.62 111 ASN A N 1
ATOM 920 C CA . ASN A 1 111 ? -14.310 12.234 -3.454 1.00 87.62 111 ASN A CA 1
ATOM 921 C C . ASN A 1 111 ? -13.160 11.707 -4.325 1.00 87.62 111 ASN A C 1
ATOM 923 O O . ASN A 1 111 ? -12.082 11.394 -3.796 1.00 87.62 111 ASN A O 1
ATOM 927 N N . PRO A 1 112 ? -13.371 11.608 -5.651 1.00 87.38 112 PRO A N 1
ATOM 928 C CA . PRO A 1 112 ? -12.321 11.196 -6.567 1.00 87.38 112 PRO A CA 1
ATOM 929 C C . PRO A 1 112 ? -11.135 12.162 -6.490 1.00 87.38 112 PRO A C 1
ATOM 931 O O . PRO A 1 112 ? -11.275 13.338 -6.150 1.00 87.38 112 PRO A O 1
ATOM 934 N N . TRP A 1 113 ? -9.954 11.644 -6.795 1.00 89.06 113 TRP A N 1
ATOM 935 C CA . TRP A 1 113 ? -8.716 12.410 -6.860 1.00 89.06 113 TRP A CA 1
ATOM 936 C C . TRP A 1 113 ? -8.346 12.657 -8.321 1.00 89.06 113 TRP A C 1
ATOM 938 O O . TRP A 1 113 ? -8.574 11.807 -9.182 1.00 89.06 113 TRP A O 1
ATOM 948 N N . ASN A 1 114 ? -7.741 13.807 -8.593 1.00 90.44 114 ASN A N 1
ATOM 949 C CA . ASN A 1 114 ? -7.274 14.190 -9.925 1.00 90.44 114 ASN A CA 1
ATOM 950 C C . ASN A 1 114 ? -5.751 14.329 -9.979 1.00 90.44 114 ASN A C 1
ATOM 952 O O . ASN A 1 114 ? -5.163 14.340 -11.057 1.00 90.44 114 ASN A O 1
ATOM 956 N N . THR A 1 115 ? -5.099 14.430 -8.820 1.00 92.69 115 THR A N 1
ATOM 957 C CA . THR A 1 115 ? -3.649 14.596 -8.724 1.00 92.69 115 THR A CA 1
ATOM 958 C C . THR A 1 115 ? -2.995 13.472 -7.926 1.00 92.69 115 THR A C 1
ATOM 960 O O . THR A 1 115 ? -3.619 12.836 -7.074 1.00 92.69 115 THR A O 1
ATOM 963 N N . LYS A 1 116 ? -1.695 13.252 -8.165 1.00 88.69 116 LYS A N 1
ATOM 964 C CA . LYS A 1 116 ? -0.880 12.301 -7.390 1.00 88.69 116 LYS A CA 1
ATOM 965 C C . LYS A 1 116 ? -0.870 12.653 -5.896 1.00 88.69 116 LYS A C 1
ATOM 967 O O . LYS A 1 116 ? -0.992 11.776 -5.051 1.00 88.69 116 LYS A O 1
ATOM 972 N N . LYS A 1 117 ? -0.793 13.945 -5.567 1.00 91.62 117 LYS A N 1
ATOM 973 C CA . LYS A 1 117 ? -0.826 14.420 -4.179 1.00 91.62 117 LYS A CA 1
ATOM 974 C C . LYS A 1 117 ? -2.154 14.091 -3.497 1.00 91.62 117 LYS A C 1
ATOM 976 O O . LYS A 1 117 ? -2.147 13.528 -2.408 1.00 91.62 117 LYS A O 1
ATOM 981 N N . GLU A 1 118 ? -3.277 14.393 -4.148 1.00 91.69 118 GLU A N 1
ATOM 982 C CA . GLU A 1 118 ? -4.604 14.036 -3.633 1.00 91.69 118 GLU A CA 1
ATOM 983 C C . GLU A 1 118 ? -4.738 12.524 -3.460 1.00 91.69 118 GLU A C 1
ATOM 985 O O . GLU A 1 118 ? -5.276 12.076 -2.455 1.00 91.69 118 GLU A O 1
ATOM 990 N N . PHE A 1 119 ? -4.205 11.726 -4.389 1.00 90.06 119 PHE A N 1
ATOM 991 C CA . PHE A 1 119 ? -4.178 10.274 -4.241 1.00 90.06 119 PHE A CA 1
ATOM 992 C C . PHE A 1 119 ? -3.463 9.844 -2.952 1.00 90.06 119 PHE A C 1
ATOM 994 O O . PHE A 1 119 ? -4.027 9.077 -2.174 1.00 90.06 119 PHE A O 1
ATOM 1001 N N . VAL A 1 120 ? -2.265 10.372 -2.677 1.00 90.81 120 VAL A N 1
ATOM 1002 C CA . VAL A 1 120 ? -1.521 10.078 -1.437 1.00 90.81 120 VAL A CA 1
ATOM 1003 C C . VAL A 1 120 ? -2.299 10.530 -0.196 1.00 90.81 120 VAL A C 1
ATOM 1005 O O . VAL A 1 120 ? -2.388 9.792 0.787 1.00 90.81 120 VAL A O 1
ATOM 1008 N N . GLU A 1 121 ? -2.923 11.709 -0.248 1.00 91.56 121 GLU A N 1
ATOM 1009 C CA . GLU A 1 121 ? -3.789 12.207 0.825 1.00 91.56 121 GLU A CA 1
ATOM 1010 C C . GLU A 1 121 ? -4.972 11.276 1.093 1.00 91.56 121 GLU A C 1
ATOM 1012 O O . GLU A 1 121 ? -5.267 10.991 2.255 1.00 91.56 121 GLU A O 1
ATOM 1017 N N . ARG A 1 122 ? -5.608 10.744 0.044 1.00 90.62 122 ARG A N 1
ATOM 1018 C CA . ARG A 1 122 ? -6.674 9.747 0.182 1.00 90.62 122 ARG A CA 1
ATOM 1019 C C . ARG A 1 122 ? -6.164 8.467 0.827 1.00 90.62 122 ARG A C 1
ATOM 1021 O O . ARG A 1 122 ? -6.784 7.983 1.767 1.00 90.62 122 ARG A O 1
ATOM 1028 N N . GLN A 1 123 ? -5.006 7.953 0.419 1.00 89.62 123 GLN A N 1
ATOM 1029 C CA . GLN A 1 123 ? -4.438 6.758 1.052 1.00 89.62 123 GLN A CA 1
ATOM 1030 C C . GLN A 1 123 ? -4.179 6.958 2.559 1.00 89.62 123 GLN A C 1
ATOM 1032 O O . GLN A 1 123 ? -4.397 6.039 3.353 1.00 89.62 123 GLN A O 1
ATOM 1037 N N . ALA A 1 124 ? -3.789 8.168 2.980 1.00 92.75 124 ALA A N 1
ATOM 1038 C CA . ALA A 1 124 ? -3.618 8.509 4.394 1.00 92.75 124 ALA A CA 1
ATOM 1039 C C . ALA A 1 124 ? -4.930 8.417 5.198 1.00 92.75 124 ALA A C 1
ATOM 1041 O O . ALA A 1 124 ? -4.908 8.088 6.386 1.00 92.75 124 ALA A O 1
ATOM 1042 N N . GLU A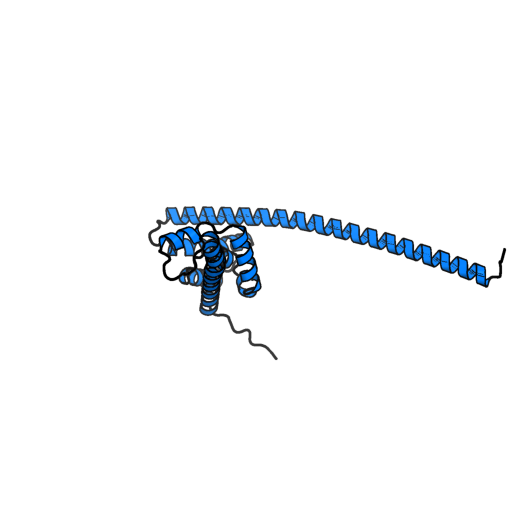 1 125 ? -6.081 8.695 4.579 1.00 93.12 125 GLU A N 1
ATOM 1043 C CA . GLU A 1 125 ? -7.379 8.716 5.262 1.00 93.12 125 GLU A CA 1
ATOM 1044 C C . GLU A 1 125 ? -7.769 7.345 5.810 1.00 93.12 125 GLU A C 1
ATOM 1046 O O . GLU A 1 125 ? -8.330 7.278 6.902 1.00 93.12 125 GLU A O 1
ATOM 1051 N N . PHE A 1 126 ? -7.411 6.249 5.134 1.00 93.19 126 PHE A N 1
ATOM 1052 C CA . PHE A 1 126 ? -7.642 4.906 5.671 1.00 93.19 126 PHE A CA 1
ATOM 1053 C C . PHE A 1 126 ? -6.958 4.700 7.031 1.00 93.19 126 PHE A C 1
ATOM 1055 O O . PHE A 1 126 ? -7.563 4.171 7.968 1.00 93.19 126 PHE A O 1
ATOM 1062 N N . LEU A 1 127 ? -5.709 5.154 7.163 1.00 94.06 127 LEU A N 1
ATOM 1063 C CA . LEU A 1 127 ? -4.953 5.054 8.412 1.00 94.06 127 LEU A CA 1
ATOM 1064 C C . LEU A 1 127 ? -5.570 5.939 9.499 1.00 94.06 127 LEU A C 1
ATOM 1066 O O . LEU A 1 127 ? -5.644 5.535 10.656 1.00 94.06 127 LEU A O 1
ATOM 1070 N N . VAL A 1 128 ? -6.083 7.115 9.129 1.00 94.88 128 VAL A N 1
ATOM 1071 C CA . VAL A 1 128 ? -6.814 8.005 10.045 1.00 94.88 128 VAL A CA 1
ATOM 1072 C C . VAL A 1 128 ? -8.124 7.366 10.517 1.00 94.88 128 VAL A C 1
ATOM 1074 O O . VAL A 1 128 ? -8.423 7.406 11.711 1.00 94.88 128 VAL A O 1
ATOM 1077 N N . TYR A 1 129 ? -8.897 6.745 9.620 1.00 94.06 129 TYR A N 1
ATOM 1078 C CA . TYR A 1 129 ? -10.112 6.020 9.997 1.00 94.06 129 TYR A CA 1
ATOM 1079 C C . TYR A 1 129 ? -9.791 4.842 10.918 1.00 94.06 129 TYR A C 1
ATOM 1081 O O . TYR A 1 129 ? -10.434 4.696 11.953 1.00 94.06 129 TYR A O 1
ATOM 1089 N N . SER A 1 130 ? -8.755 4.066 10.598 1.00 93.06 130 SER A N 1
ATOM 1090 C CA . SER A 1 130 ? -8.296 2.949 11.432 1.00 93.06 130 SER A CA 1
ATOM 1091 C C . SER A 1 130 ? -7.835 3.421 12.814 1.00 93.06 130 SER A C 1
ATOM 1093 O O . SER A 1 130 ? -8.186 2.820 13.826 1.00 93.06 130 SER A O 1
ATOM 1095 N N . PHE A 1 131 ? -7.119 4.547 12.886 1.00 93.81 131 PHE A N 1
ATOM 1096 C CA . PHE A 1 131 ? -6.713 5.159 14.151 1.00 93.81 131 PHE A CA 1
ATOM 1097 C C . PHE A 1 131 ? -7.917 5.588 14.994 1.00 93.81 131 PHE A C 1
ATOM 1099 O O . PHE A 1 131 ? -7.936 5.353 16.199 1.00 93.81 131 PHE A O 1
ATOM 1106 N N . ARG A 1 132 ? -8.944 6.177 14.375 1.00 93.88 132 ARG A N 1
ATOM 1107 C CA . ARG A 1 132 ? -10.162 6.593 15.080 1.00 93.88 132 ARG A CA 1
ATOM 1108 C C . ARG A 1 132 ? -10.982 5.407 15.588 1.00 93.88 132 ARG A C 1
ATOM 1110 O O . ARG A 1 132 ? -11.536 5.499 16.677 1.00 93.88 132 ARG A O 1
ATOM 1117 N N . GLU A 1 133 ? -11.043 4.308 14.838 1.00 92.25 133 GLU A N 1
ATOM 1118 C CA . GLU A 1 133 ? -11.677 3.066 15.305 1.00 92.25 133 GLU A CA 1
ATOM 1119 C C . GLU A 1 133 ? -10.903 2.449 16.480 1.00 92.25 133 GLU A C 1
ATOM 1121 O O . GLU A 1 133 ? -11.503 2.016 17.463 1.00 92.25 133 GLU A O 1
ATOM 1126 N N . LYS A 1 134 ? -9.566 2.487 16.437 1.00 90.50 134 LYS A N 1
ATOM 1127 C CA . LYS A 1 134 ? -8.706 2.021 17.535 1.00 90.50 134 LYS A CA 1
ATOM 1128 C C . LYS A 1 134 ? -8.784 2.908 18.781 1.00 90.50 134 LYS A C 1
ATOM 1130 O O . LYS A 1 134 ? -8.724 2.404 19.902 1.00 90.50 134 LYS A O 1
ATOM 1135 N N . TYR A 1 135 ? -8.940 4.220 18.600 1.00 93.12 135 TYR A N 1
ATOM 1136 C CA . TYR A 1 135 ? -8.999 5.212 19.676 1.00 93.12 135 TYR A CA 1
ATOM 1137 C C . TYR A 1 135 ? -10.256 6.099 19.571 1.00 93.12 135 TYR A C 1
ATOM 1139 O O . TYR A 1 135 ? -10.142 7.295 19.300 1.00 93.12 135 TYR A O 1
ATOM 1147 N N . PRO A 1 136 ? -11.467 5.579 19.861 1.00 91.75 136 PRO A N 1
ATOM 1148 C CA . PRO A 1 136 ? -12.724 6.306 19.621 1.00 91.75 136 PRO A CA 1
ATOM 1149 C C . PRO A 1 136 ? -12.875 7.620 20.396 1.00 91.75 136 PRO A C 1
ATOM 1151 O O . PRO A 1 136 ? -13.651 8.490 20.007 1.00 91.75 136 PRO A O 1
ATOM 1154 N N . ARG A 1 137 ? -12.149 7.757 21.512 1.00 93.38 137 ARG A N 1
ATOM 1155 C CA . ARG A 1 137 ? -12.158 8.940 22.385 1.00 93.38 137 ARG A CA 1
ATOM 1156 C C . ARG A 1 137 ? -11.007 9.911 22.098 1.00 93.38 137 ARG A C 1
ATOM 1158 O O . ARG A 1 137 ? -10.802 10.830 22.888 1.00 93.38 137 ARG A O 1
ATOM 1165 N N . CYS A 1 138 ? -10.232 9.711 21.027 1.00 93.00 138 CYS A N 1
ATOM 1166 C CA . CYS A 1 138 ? -9.156 10.636 20.685 1.00 93.00 138 CYS A CA 1
ATOM 1167 C C . CYS A 1 138 ? -9.726 12.034 20.401 1.00 93.00 138 CYS A C 1
ATOM 1169 O O . CYS A 1 138 ? -10.721 12.185 19.686 1.00 93.00 138 CYS A O 1
ATOM 1171 N N . GLY A 1 139 ? -9.092 13.063 20.960 1.00 93.69 139 GLY A N 1
ATOM 1172 C CA . GLY A 1 139 ? -9.466 14.448 20.688 1.00 93.69 139 GLY A CA 1
ATOM 1173 C C . GLY A 1 139 ? -9.172 14.848 19.239 1.00 93.69 139 GLY A C 1
ATOM 1174 O O . GLY A 1 139 ? -8.373 14.217 18.543 1.00 93.69 139 GLY A O 1
ATOM 1175 N N . THR A 1 140 ? -9.779 15.945 18.787 1.00 93.62 140 THR A N 1
ATOM 1176 C CA . THR A 1 140 ? -9.565 16.493 17.437 1.00 93.62 140 THR A CA 1
ATOM 1177 C C . THR A 1 140 ? -8.108 16.889 17.183 1.00 93.62 140 THR A C 1
ATOM 1179 O O . THR A 1 140 ? -7.610 16.632 16.090 1.00 93.62 140 THR A O 1
ATOM 1182 N N . SER A 1 141 ? -7.408 17.436 18.188 1.00 95.88 141 SER A N 1
ATOM 1183 C CA . SER A 1 141 ? -5.978 17.783 18.086 1.00 95.88 141 SER A CA 1
ATOM 1184 C C . SER A 1 141 ? -5.117 16.556 17.796 1.00 95.88 141 SER A C 1
ATOM 1186 O O . SER A 1 141 ? -4.393 16.523 16.807 1.00 95.88 141 SER A O 1
ATOM 1188 N N . GLN A 1 142 ? -5.280 15.495 18.593 1.00 95.62 142 GLN A N 1
ATOM 1189 C CA . GLN A 1 142 ? -4.519 14.255 18.433 1.00 95.62 142 GLN A CA 1
ATOM 1190 C C . GLN A 1 142 ? -4.763 13.608 17.063 1.00 95.62 142 GLN A C 1
ATOM 1192 O O . GLN A 1 142 ? -3.838 13.096 16.433 1.00 95.62 142 GLN A O 1
ATOM 1197 N N . LEU A 1 143 ? -6.008 13.644 16.578 1.00 95.00 143 LEU A N 1
ATOM 1198 C CA . LEU A 1 143 ? -6.349 13.130 15.255 1.00 95.00 143 LEU A CA 1
ATOM 1199 C C . LEU A 1 143 ? -5.704 13.961 14.134 1.00 95.00 143 LEU A C 1
ATOM 1201 O O . LEU A 1 143 ? -5.229 13.394 13.149 1.00 95.00 143 LEU A O 1
ATOM 1205 N N . ALA A 1 144 ? -5.668 15.288 14.278 1.00 95.12 144 ALA A N 1
ATOM 1206 C CA . ALA A 1 144 ? -5.032 16.187 13.318 1.00 95.12 144 ALA A CA 1
ATOM 1207 C C . ALA A 1 144 ? -3.511 15.977 13.264 1.00 95.12 144 ALA A C 1
ATOM 1209 O O . ALA A 1 144 ? -2.955 15.842 12.173 1.00 95.12 144 ALA A O 1
ATOM 1210 N N . GLU A 1 145 ? -2.858 15.859 14.421 1.00 96.88 145 GLU A N 1
ATOM 1211 C CA . GLU A 1 145 ? -1.432 15.531 14.534 1.00 96.88 145 GLU A CA 1
ATOM 1212 C C . GLU A 1 145 ? -1.120 14.175 13.891 1.00 96.88 145 GLU A C 1
ATOM 1214 O O . GLU A 1 145 ? -0.192 14.056 13.087 1.00 96.88 145 GLU A O 1
ATOM 1219 N N . TYR A 1 146 ? -1.935 13.154 14.180 1.00 96.00 146 TYR A N 1
ATOM 1220 C CA . TYR A 1 146 ? -1.791 11.834 13.572 1.00 96.00 146 TYR A CA 1
ATOM 1221 C C . TYR A 1 146 ? -1.916 11.905 12.046 1.00 96.00 146 TYR A C 1
ATOM 1223 O O . TYR A 1 146 ? -1.056 11.377 11.337 1.00 96.00 146 TYR A O 1
ATOM 1231 N N . LYS A 1 147 ? -2.943 12.598 11.535 1.00 95.88 147 LYS A N 1
ATOM 1232 C CA . LYS A 1 147 ? -3.160 12.793 10.096 1.00 95.88 147 LYS A CA 1
ATOM 1233 C C . LYS A 1 147 ? -1.964 13.475 9.435 1.00 95.88 147 LYS A C 1
ATOM 1235 O O . LYS A 1 147 ? -1.495 12.994 8.409 1.00 95.88 147 LYS A O 1
ATOM 1240 N N . GLN A 1 148 ? -1.463 14.566 10.013 1.00 96.25 148 GLN A N 1
ATOM 1241 C CA . GLN A 1 148 ? -0.306 15.286 9.474 1.00 96.25 148 GLN A CA 1
ATOM 1242 C C . GLN A 1 148 ? 0.943 14.407 9.445 1.00 96.25 148 GLN A C 1
ATOM 1244 O O . GLN A 1 148 ? 1.644 14.376 8.436 1.00 96.25 148 GLN A O 1
ATOM 1249 N N . ARG A 1 149 ? 1.197 13.652 10.519 1.00 96.94 149 ARG A N 1
ATOM 1250 C CA . ARG A 1 149 ? 2.338 12.736 10.599 1.00 96.94 149 ARG A CA 1
ATOM 1251 C C . ARG A 1 149 ? 2.270 11.644 9.534 1.00 96.94 149 ARG A C 1
ATOM 1253 O O . ARG A 1 149 ? 3.265 11.408 8.858 1.00 96.94 149 ARG A O 1
ATOM 1260 N N . VAL A 1 150 ? 1.114 10.997 9.379 1.00 94.50 150 VAL A N 1
ATOM 1261 C CA . VAL A 1 150 ? 0.915 9.953 8.362 1.00 94.50 150 VAL A CA 1
ATOM 1262 C C . VAL A 1 150 ? 1.080 10.526 6.961 1.00 94.50 150 VAL A C 1
ATOM 1264 O O . VAL A 1 150 ? 1.819 9.964 6.159 1.00 94.50 150 VAL A O 1
ATOM 1267 N N . LEU A 1 151 ? 0.433 11.657 6.672 1.00 95.06 151 LEU A N 1
ATOM 1268 C CA . LEU A 1 151 ? 0.519 12.289 5.361 1.00 95.06 151 LEU A CA 1
ATOM 1269 C C . LEU A 1 151 ? 1.959 12.676 5.015 1.00 95.06 151 LEU A C 1
ATOM 1271 O O . LEU A 1 151 ? 2.418 12.403 3.911 1.00 95.06 151 LEU A O 1
ATOM 1275 N N . LYS A 1 152 ? 2.681 13.274 5.967 1.00 95.94 152 LYS A N 1
ATOM 1276 C CA . LYS A 1 152 ? 4.095 13.610 5.799 1.00 95.94 152 LYS A CA 1
ATOM 1277 C C . LYS A 1 152 ? 4.922 12.364 5.468 1.00 95.94 152 LYS A C 1
ATOM 1279 O O . LYS A 1 152 ? 5.658 12.391 4.490 1.00 95.94 152 LYS A O 1
ATOM 1284 N N . GLY A 1 153 ? 4.751 11.279 6.227 1.00 94.06 153 GLY A N 1
ATOM 1285 C CA . GLY A 1 153 ? 5.459 10.020 5.979 1.00 94.06 153 GLY A CA 1
ATOM 1286 C C . GLY A 1 153 ? 5.175 9.441 4.591 1.00 94.06 153 GLY A C 1
ATOM 1287 O O . GLY A 1 153 ? 6.106 9.090 3.876 1.00 94.06 153 GLY A O 1
ATOM 1288 N N . LEU A 1 154 ? 3.909 9.422 4.163 1.00 93.06 154 LEU A N 1
ATOM 1289 C CA . LEU A 1 154 ? 3.543 8.913 2.838 1.00 93.06 154 LEU A CA 1
ATOM 1290 C C . LEU A 1 154 ? 4.078 9.785 1.694 1.00 93.06 154 LEU A C 1
ATOM 1292 O O . LEU A 1 154 ? 4.495 9.250 0.675 1.00 93.06 154 LEU A O 1
ATOM 1296 N N . LEU A 1 155 ? 4.097 11.111 1.850 1.00 93.19 155 LEU A N 1
ATOM 1297 C CA . LEU A 1 155 ? 4.687 12.010 0.851 1.00 93.19 155 LEU A CA 1
ATOM 1298 C C . LEU A 1 155 ? 6.213 11.857 0.769 1.00 93.19 155 LEU A C 1
ATOM 1300 O O . LEU A 1 155 ? 6.785 11.948 -0.315 1.00 93.19 155 LEU A O 1
ATOM 1304 N N . GLU A 1 156 ? 6.880 11.617 1.898 1.00 94.25 156 GLU A N 1
ATOM 1305 C CA . GLU A 1 156 ? 8.314 11.317 1.929 1.00 94.25 156 GLU A CA 1
ATOM 1306 C C . GLU A 1 156 ? 8.625 9.966 1.271 1.00 94.25 156 GLU A C 1
ATOM 1308 O O . GLU A 1 156 ? 9.582 9.872 0.502 1.00 94.25 156 GLU A O 1
ATOM 1313 N N . GLU A 1 157 ? 7.816 8.933 1.525 1.00 90.12 157 GLU A N 1
ATOM 1314 C CA . GLU A 1 157 ? 7.917 7.639 0.838 1.00 90.12 157 GLU A CA 1
ATOM 1315 C C . GLU A 1 157 ? 7.685 7.772 -0.670 1.00 90.12 157 GLU A C 1
ATOM 1317 O O . GLU A 1 157 ? 8.455 7.220 -1.451 1.00 90.12 157 GLU A O 1
ATOM 1322 N N . ASP A 1 158 ? 6.667 8.528 -1.084 1.00 91.25 158 ASP A N 1
ATOM 1323 C CA . ASP A 1 158 ? 6.355 8.763 -2.495 1.0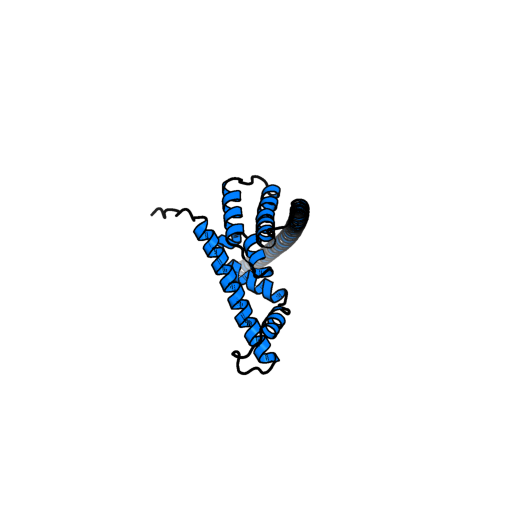0 91.25 158 ASP A CA 1
ATOM 1324 C C . ASP A 1 158 ? 7.508 9.464 -3.224 1.00 91.25 158 ASP A C 1
ATOM 1326 O O . ASP A 1 158 ? 7.900 9.063 -4.319 1.00 91.25 158 ASP A O 1
ATOM 1330 N N . LYS A 1 159 ? 8.124 10.461 -2.579 1.00 92.44 159 LYS A N 1
ATOM 1331 C CA . LYS A 1 159 ? 9.305 11.139 -3.118 1.00 92.44 159 LYS A CA 1
ATOM 1332 C C . LYS A 1 159 ? 10.490 10.183 -3.272 1.00 92.44 159 LYS A C 1
ATOM 1334 O O . LYS A 1 159 ? 11.125 10.173 -4.324 1.00 92.44 159 LYS A O 1
ATOM 1339 N N . LYS A 1 160 ? 10.770 9.362 -2.254 1.00 92.62 160 LYS A N 1
ATOM 1340 C CA . LYS A 1 160 ? 11.828 8.340 -2.325 1.00 92.62 160 LYS A CA 1
ATOM 1341 C C . LYS A 1 160 ? 11.552 7.328 -3.431 1.00 92.62 160 LYS A C 1
ATOM 1343 O O . LYS A 1 160 ? 12.473 6.902 -4.116 1.00 92.62 160 LYS A O 1
ATOM 1348 N N . PHE A 1 161 ? 10.292 6.942 -3.612 1.00 90.00 161 PHE A N 1
ATOM 1349 C CA . PHE A 1 161 ? 9.897 6.045 -4.688 1.00 90.00 161 PHE A CA 1
ATOM 1350 C C . PHE A 1 161 ? 10.178 6.656 -6.064 1.00 90.00 161 PHE A C 1
ATOM 1352 O O . PHE A 1 161 ? 10.763 5.984 -6.908 1.00 90.00 161 PHE A O 1
ATOM 1359 N N . ASP A 1 162 ? 9.837 7.929 -6.275 1.00 90.69 162 ASP A N 1
ATOM 1360 C CA . ASP A 1 162 ? 10.140 8.629 -7.528 1.00 90.69 162 ASP A CA 1
ATOM 1361 C C . ASP A 1 162 ? 11.653 8.731 -7.789 1.00 90.69 162 ASP A C 1
ATOM 1363 O O . ASP A 1 162 ? 12.090 8.607 -8.933 1.00 90.69 162 ASP A O 1
ATOM 1367 N N . GLU A 1 163 ? 12.461 8.947 -6.748 1.00 93.00 163 GLU A N 1
ATOM 1368 C CA . GLU A 1 163 ? 13.929 8.958 -6.837 1.00 93.00 163 GLU A CA 1
ATOM 1369 C C . GLU A 1 163 ? 14.470 7.575 -7.238 1.00 93.00 163 GLU A C 1
ATOM 1371 O O . GLU A 1 163 ? 15.155 7.457 -8.255 1.00 93.00 163 GLU A O 1
ATOM 1376 N N . MET A 1 164 ? 14.063 6.511 -6.539 1.00 86.81 164 MET A N 1
ATOM 1377 C CA . MET A 1 164 ? 14.463 5.133 -6.858 1.00 86.81 164 MET A CA 1
ATOM 1378 C C . MET A 1 164 ? 14.007 4.691 -8.257 1.00 86.81 164 MET A C 1
ATOM 1380 O O . MET A 1 164 ? 14.727 3.975 -8.957 1.00 86.81 164 MET A O 1
ATOM 1384 N N . ALA A 1 165 ? 12.815 5.108 -8.690 1.00 88.62 165 ALA A N 1
ATOM 1385 C CA . ALA A 1 165 ? 12.292 4.788 -10.015 1.00 88.62 165 ALA A CA 1
ATOM 1386 C C . ALA A 1 165 ? 13.130 5.433 -11.129 1.00 88.62 165 ALA A C 1
ATOM 1388 O O . ALA A 1 165 ? 13.381 4.796 -12.157 1.00 88.62 165 ALA A O 1
ATOM 1389 N N . LYS A 1 166 ? 13.602 6.670 -10.923 1.00 91.88 166 LYS A N 1
ATOM 1390 C CA . LYS A 1 166 ? 14.518 7.347 -11.853 1.00 91.88 166 LYS A CA 1
ATOM 1391 C C . LYS A 1 166 ? 15.856 6.625 -11.932 1.00 91.88 166 LYS A C 1
ATOM 1393 O O . LYS A 1 166 ? 16.264 6.265 -13.031 1.00 91.88 166 LYS A O 1
ATOM 1398 N N . GLU A 1 167 ? 16.475 6.333 -10.790 1.00 90.75 167 GLU A N 1
ATOM 1399 C CA . GLU A 1 167 ? 17.750 5.603 -10.728 1.00 90.75 167 GLU A CA 1
ATOM 1400 C C . GLU A 1 167 ? 17.655 4.239 -11.424 1.00 90.75 167 GLU A C 1
ATOM 1402 O O . GLU A 1 167 ? 18.500 3.881 -12.243 1.00 90.75 167 GLU A O 1
ATOM 1407 N N . THR A 1 168 ? 16.574 3.498 -11.169 1.00 87.75 168 THR A N 1
ATOM 1408 C CA . THR A 1 168 ? 16.335 2.196 -11.806 1.00 87.75 168 THR A CA 1
ATOM 1409 C C . THR A 1 168 ? 16.176 2.336 -13.319 1.00 87.75 168 THR A C 1
ATOM 1411 O O . THR A 1 168 ? 16.728 1.539 -14.074 1.00 87.75 168 THR A O 1
ATOM 1414 N N . THR A 1 169 ? 15.453 3.359 -13.781 1.00 89.25 169 THR A N 1
ATOM 1415 C CA . THR A 1 169 ? 15.270 3.619 -15.217 1.00 89.25 169 THR A CA 1
ATOM 1416 C C . THR A 1 169 ? 16.602 3.944 -15.893 1.00 89.25 169 THR A C 1
ATOM 1418 O O . THR A 1 169 ? 16.871 3.451 -16.986 1.00 89.25 169 THR A O 1
ATOM 1421 N N . GLU A 1 170 ? 17.464 4.726 -15.243 1.00 90.38 170 GLU A N 1
ATOM 1422 C CA . GLU A 1 170 ? 18.805 5.033 -15.748 1.00 90.38 170 GLU A CA 1
ATOM 1423 C C . GLU A 1 170 ? 19.690 3.786 -15.844 1.00 90.38 170 GLU A C 1
ATOM 1425 O O . GLU A 1 170 ? 20.383 3.609 -16.846 1.00 90.38 170 GLU A O 1
ATOM 1430 N N . ILE A 1 171 ? 19.651 2.904 -14.841 1.00 88.75 171 ILE A N 1
ATOM 1431 C CA . ILE A 1 171 ? 20.388 1.631 -14.856 1.00 88.75 171 ILE A CA 1
ATOM 1432 C C . ILE A 1 171 ? 19.900 0.749 -16.006 1.00 88.75 171 ILE A C 1
ATOM 1434 O O . ILE A 1 171 ? 20.708 0.294 -16.812 1.00 88.75 171 ILE A O 1
ATOM 1438 N N . VAL A 1 172 ? 18.583 0.563 -16.125 1.00 87.06 172 VAL A N 1
ATOM 1439 C CA . VAL A 1 172 ? 17.978 -0.253 -17.186 1.00 87.06 172 VAL A CA 1
ATOM 1440 C C . VAL A 1 172 ? 18.340 0.296 -18.564 1.00 87.06 172 VAL A C 1
ATOM 1442 O O . VAL A 1 172 ? 18.722 -0.474 -19.440 1.00 87.06 172 VAL A O 1
ATOM 1445 N N . ASN A 1 173 ? 18.283 1.614 -18.765 1.00 88.50 173 ASN A N 1
ATOM 1446 C CA . ASN A 1 173 ? 18.659 2.223 -20.040 1.00 88.50 173 ASN A CA 1
ATOM 1447 C C . ASN A 1 173 ? 20.138 1.988 -20.376 1.00 88.50 173 ASN A C 1
ATOM 1449 O O . ASN A 1 173 ? 20.438 1.608 -21.504 1.00 88.50 173 ASN A O 1
ATOM 1453 N N . LYS A 1 174 ? 21.048 2.127 -19.401 1.00 89.56 174 LYS A N 1
ATOM 1454 C CA . LYS A 1 174 ? 22.478 1.827 -19.597 1.00 89.56 174 LYS A CA 1
ATOM 1455 C C . LYS A 1 174 ? 22.721 0.360 -19.949 1.00 89.56 174 LYS A C 1
ATOM 1457 O O . LYS A 1 174 ? 23.515 0.068 -20.840 1.00 89.56 174 LYS A O 1
ATOM 1462 N N . GLU A 1 175 ? 22.040 -0.567 -19.278 1.00 88.25 175 GLU A N 1
ATOM 1463 C CA . GLU A 1 175 ? 22.130 -1.997 -19.601 1.00 88.25 175 GLU A CA 1
ATOM 1464 C C . GLU A 1 175 ? 21.604 -2.290 -21.011 1.00 88.25 175 GLU A C 1
ATOM 1466 O O . GLU A 1 175 ? 22.219 -3.047 -21.762 1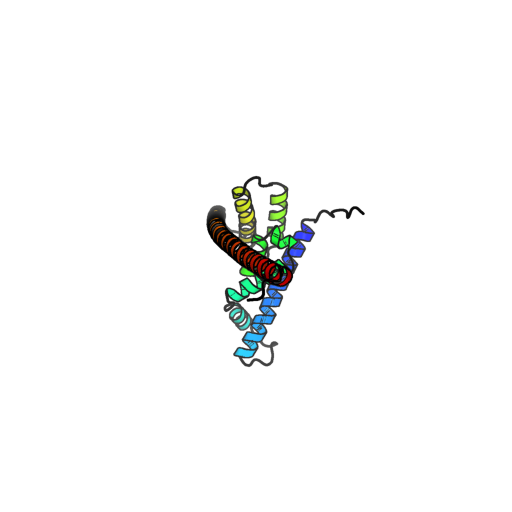.00 88.25 175 GLU A O 1
ATOM 1471 N N . TRP A 1 176 ? 20.497 -1.657 -21.407 1.00 84.94 176 TRP A N 1
ATOM 1472 C CA . TRP A 1 176 ? 19.945 -1.785 -22.754 1.00 84.94 176 TRP A CA 1
ATOM 1473 C C . TRP A 1 176 ? 20.876 -1.239 -23.835 1.00 84.94 176 TRP A C 1
ATOM 1475 O O . TRP A 1 176 ? 21.029 -1.887 -24.871 1.00 84.94 176 TRP A O 1
ATOM 1485 N N . GLU A 1 177 ? 21.510 -0.089 -23.605 1.00 88.81 177 GLU A N 1
ATOM 1486 C CA . GLU A 1 177 ? 22.521 0.474 -24.507 1.00 88.81 177 GLU A CA 1
ATOM 1487 C C . GLU A 1 177 ? 23.705 -0.487 -24.669 1.00 88.81 177 GLU A C 1
ATOM 1489 O O . GLU A 1 177 ? 24.056 -0.831 -25.798 1.00 88.81 177 GLU A O 1
ATOM 1494 N N . GLY A 1 178 ? 24.222 -1.034 -23.563 1.00 85.94 178 GLY A N 1
ATOM 1495 C CA . GLY A 1 178 ? 25.280 -2.048 -23.598 1.00 85.94 178 GLY A CA 1
ATOM 1496 C C . GLY A 1 178 ? 24.888 -3.297 -24.396 1.00 85.94 178 GLY A C 1
ATOM 1497 O O . GLY A 1 178 ? 25.657 -3.770 -25.229 1.00 85.94 178 GLY A O 1
ATOM 1498 N N . ILE A 1 179 ? 23.660 -3.802 -24.229 1.00 88.19 179 ILE A N 1
ATOM 1499 C CA . ILE A 1 179 ? 23.150 -4.949 -25.004 1.00 88.19 179 ILE A CA 1
ATOM 1500 C C . ILE A 1 179 ? 23.057 -4.625 -26.503 1.00 88.19 179 ILE A C 1
ATOM 1502 O O . ILE A 1 179 ? 23.288 -5.500 -27.344 1.00 88.19 179 ILE A O 1
ATOM 1506 N N . ILE A 1 180 ? 22.668 -3.400 -26.863 1.00 88.00 180 ILE A N 1
ATOM 1507 C CA . ILE A 1 180 ? 22.580 -2.969 -28.263 1.00 88.00 180 ILE A CA 1
ATOM 1508 C C . ILE A 1 180 ? 23.973 -2.918 -28.891 1.00 88.00 180 ILE A C 1
ATOM 1510 O O . ILE A 1 180 ? 24.141 -3.407 -30.013 1.00 88.00 180 ILE A O 1
ATOM 1514 N N . ASP A 1 181 ? 24.958 -2.380 -28.180 1.00 88.88 181 ASP A N 1
ATOM 1515 C CA . ASP A 1 181 ? 26.335 -2.296 -28.662 1.00 88.88 181 ASP A CA 1
ATOM 1516 C C . ASP A 1 181 ? 26.969 -3.686 -28.807 1.00 88.88 181 ASP A C 1
ATOM 1518 O O . ASP A 1 181 ? 27.479 -4.009 -29.883 1.00 88.88 181 ASP A O 1
ATOM 1522 N N . ASP A 1 182 ? 26.781 -4.572 -27.825 1.00 89.50 182 ASP A N 1
ATOM 1523 C CA . ASP A 1 182 ? 27.175 -5.986 -27.907 1.00 89.50 182 ASP A CA 1
ATOM 1524 C C . ASP A 1 182 ? 26.560 -6.687 -29.131 1.00 89.50 182 ASP A C 1
ATOM 1526 O O . ASP A 1 182 ? 27.213 -7.462 -29.840 1.00 89.50 182 ASP A O 1
ATOM 1530 N N . ARG A 1 183 ? 25.273 -6.432 -29.411 1.00 87.25 183 ARG A N 1
ATOM 1531 C CA . ARG A 1 183 ? 24.584 -6.995 -30.584 1.00 87.25 183 ARG A CA 1
ATOM 1532 C C . ARG A 1 183 ? 25.161 -6.463 -31.890 1.00 87.25 183 ARG A C 1
ATOM 1534 O O . ARG A 1 183 ? 25.320 -7.246 -32.828 1.00 87.25 183 ARG A O 1
ATOM 1541 N N . ARG A 1 184 ? 25.467 -5.164 -31.968 1.00 89.75 184 ARG A N 1
ATOM 1542 C CA . ARG A 1 184 ? 26.093 -4.545 -33.148 1.00 89.75 184 ARG A CA 1
ATOM 1543 C C . ARG A 1 184 ? 27.469 -5.136 -33.408 1.00 89.75 184 ARG A C 1
ATOM 1545 O O . ARG A 1 184 ? 27.760 -5.492 -34.550 1.00 89.75 184 ARG A O 1
ATOM 1552 N N . GLU A 1 185 ? 28.277 -5.303 -32.366 1.00 91.44 185 GLU A N 1
ATOM 1553 C CA . GLU A 1 185 ? 29.611 -5.880 -32.488 1.00 91.44 185 GLU A CA 1
ATOM 1554 C C . GLU A 1 185 ? 29.549 -7.329 -32.989 1.00 91.44 185 GLU A C 1
ATOM 1556 O O . GLU A 1 185 ? 30.206 -7.673 -33.975 1.00 91.44 185 GLU A O 1
ATOM 1561 N N . ARG A 1 186 ? 28.683 -8.166 -32.401 1.00 88.00 186 ARG A N 1
ATOM 1562 C CA . ARG A 1 186 ? 28.478 -9.551 -32.865 1.00 88.00 186 ARG A CA 1
ATOM 1563 C C . ARG A 1 186 ? 28.009 -9.618 -34.315 1.00 88.00 186 ARG A C 1
ATOM 1565 O O . ARG A 1 186 ? 28.496 -10.454 -35.074 1.00 88.00 186 ARG A O 1
ATOM 1572 N N . LEU A 1 187 ? 27.084 -8.745 -34.718 1.00 92.12 187 LEU A N 1
ATOM 1573 C CA . LEU A 1 187 ? 26.599 -8.700 -36.098 1.00 92.12 187 LEU A CA 1
ATOM 1574 C C . LEU A 1 187 ? 27.731 -8.333 -37.068 1.00 92.12 187 LEU A C 1
ATOM 1576 O O . LEU A 1 187 ? 27.881 -8.968 -38.110 1.00 92.12 187 LEU A O 1
ATOM 1580 N N . HIS A 1 188 ? 28.566 -7.359 -36.705 1.00 92.75 188 HIS A N 1
ATOM 1581 C CA . HIS A 1 188 ? 29.726 -6.966 -37.501 1.00 92.75 188 HIS A CA 1
ATOM 1582 C C . HIS A 1 188 ? 30.754 -8.103 -37.619 1.00 92.75 188 HIS A C 1
ATOM 1584 O O . HIS A 1 188 ? 31.264 -8.376 -38.712 1.00 92.75 188 HIS A O 1
ATOM 1590 N N . GLN A 1 189 ? 31.032 -8.810 -36.519 1.00 92.00 189 GLN A N 1
ATOM 1591 C CA . GLN A 1 189 ? 31.910 -9.984 -36.516 1.00 92.00 189 GLN A CA 1
ATOM 1592 C C . GLN A 1 189 ? 31.371 -11.093 -37.436 1.00 92.00 189 GLN A C 1
ATOM 1594 O O . GLN A 1 189 ? 32.128 -11.629 -38.247 1.00 92.00 189 GLN A O 1
ATOM 1599 N N . LEU A 1 190 ? 30.067 -11.391 -37.380 1.00 92.31 190 LEU A N 1
ATOM 1600 C CA . LEU A 1 190 ? 29.421 -12.380 -38.250 1.00 92.31 190 LEU A CA 1
ATOM 1601 C C . LEU A 1 190 ? 29.476 -11.982 -39.730 1.00 92.31 190 LEU A C 1
ATOM 1603 O O . LEU A 1 190 ? 29.880 -12.795 -40.558 1.00 92.31 190 LEU A O 1
ATOM 1607 N N . LEU A 1 191 ? 29.148 -10.730 -40.068 1.00 92.06 191 LEU A N 1
ATOM 1608 C CA . LEU A 1 191 ? 29.239 -10.224 -41.444 1.00 92.06 191 LEU A CA 1
ATOM 1609 C C . LEU A 1 191 ? 30.669 -10.313 -41.988 1.00 92.06 191 LEU A C 1
ATOM 1611 O O . LEU A 1 191 ? 30.880 -10.693 -43.138 1.00 92.06 191 LEU A O 1
ATOM 1615 N N . THR A 1 192 ? 31.664 -10.015 -41.150 1.00 91.75 192 THR A N 1
ATOM 1616 C CA . THR A 1 192 ? 33.080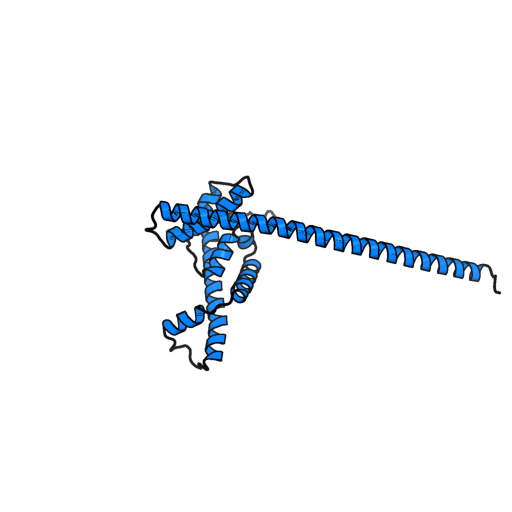 -10.134 -41.518 1.00 91.75 192 THR A CA 1
ATOM 1617 C C . THR A 1 192 ? 33.473 -11.592 -41.770 1.00 91.75 192 THR A C 1
ATOM 1619 O O . THR A 1 192 ? 34.201 -11.880 -42.719 1.00 91.75 192 THR A O 1
ATOM 1622 N N . GLN A 1 193 ? 32.992 -12.531 -40.948 1.00 91.56 193 GLN A N 1
ATOM 1623 C CA . GLN A 1 193 ? 33.223 -13.963 -41.158 1.00 91.56 193 GLN A CA 1
ATOM 1624 C C . GLN A 1 193 ? 32.547 -14.478 -42.433 1.00 91.56 193 GLN A C 1
ATOM 1626 O O . GLN A 1 193 ? 33.154 -15.273 -43.147 1.00 91.56 193 GLN A O 1
ATOM 1631 N N . MET A 1 194 ? 31.327 -14.023 -42.735 1.00 91.19 194 MET A N 1
ATOM 1632 C CA . MET A 1 194 ? 30.617 -14.389 -43.964 1.00 91.19 194 MET A CA 1
ATOM 1633 C C . MET A 1 194 ? 31.362 -13.903 -45.208 1.00 91.19 194 MET A C 1
ATOM 1635 O O . MET A 1 194 ? 31.661 -14.723 -46.068 1.00 91.19 194 MET A O 1
ATOM 1639 N N . LYS A 1 195 ? 31.776 -12.629 -45.250 1.00 91.56 195 LYS A N 1
ATOM 1640 C CA . LYS A 1 195 ? 32.577 -12.091 -46.365 1.00 91.56 195 LYS A CA 1
ATOM 1641 C C . LYS A 1 195 ? 33.868 -12.875 -46.593 1.00 91.56 195 LYS A C 1
ATOM 1643 O O . LYS A 1 195 ? 34.184 -13.236 -47.718 1.00 91.56 195 LYS A O 1
ATOM 1648 N N . LYS A 1 196 ? 34.595 -13.208 -45.518 1.00 91.12 196 LYS A N 1
ATOM 1649 C CA . LYS A 1 196 ? 35.818 -14.024 -45.616 1.00 91.12 196 LYS A CA 1
ATOM 1650 C C . LYS A 1 196 ? 35.551 -15.421 -46.183 1.00 91.12 196 LYS A C 1
ATOM 1652 O O . LYS A 1 196 ? 36.392 -15.940 -46.911 1.00 91.12 196 LYS A O 1
ATOM 1657 N N . LYS A 1 197 ? 34.416 -16.039 -45.838 1.00 90.56 197 LYS A N 1
ATOM 1658 C CA . LYS A 1 197 ? 34.016 -17.339 -46.396 1.00 90.56 197 LYS A CA 1
ATOM 1659 C C . LYS A 1 197 ? 33.656 -17.229 -47.875 1.00 90.56 197 LYS A C 1
ATOM 1661 O O . LYS A 1 197 ? 34.133 -18.045 -48.652 1.00 90.56 197 LYS A O 1
ATOM 1666 N N . GLU A 1 198 ? 32.893 -16.210 -48.263 1.00 88.50 198 GLU A N 1
ATOM 1667 C CA . GLU A 1 198 ? 32.550 -15.948 -49.668 1.00 88.50 198 GLU A CA 1
ATOM 1668 C C . GLU A 1 198 ? 33.811 -15.742 -50.522 1.00 88.50 198 GLU A C 1
ATOM 1670 O O . GLU A 1 198 ? 33.972 -16.404 -51.542 1.00 88.50 198 GLU A O 1
ATOM 1675 N N . GLU A 1 199 ? 34.768 -14.930 -50.059 1.00 87.25 199 GLU A N 1
ATOM 1676 C CA . GLU A 1 199 ? 36.054 -14.724 -50.744 1.00 87.25 199 GLU A CA 1
ATOM 1677 C C . GLU A 1 199 ? 36.875 -16.019 -50.875 1.00 87.25 199 GLU A C 1
ATOM 1679 O O . GLU A 1 199 ? 37.552 -16.239 -51.881 1.00 87.25 199 GLU A O 1
ATOM 1684 N N . GLN A 1 200 ? 36.850 -16.891 -49.860 1.00 86.69 200 GLN A N 1
ATOM 1685 C CA . GLN A 1 200 ? 37.511 -18.200 -49.921 1.00 86.69 200 GLN A CA 1
ATOM 1686 C C . GLN A 1 200 ? 36.828 -19.133 -50.926 1.00 86.69 200 GLN A C 1
ATOM 1688 O O . GLN A 1 200 ? 37.512 -19.803 -51.699 1.00 86.69 200 GLN A O 1
ATOM 1693 N N . GLU A 1 201 ? 35.496 -19.163 -50.948 1.00 86.75 201 GLU A N 1
ATOM 1694 C CA . GLU A 1 201 ? 34.725 -19.949 -51.910 1.00 86.75 201 GLU A CA 1
ATOM 1695 C C . GLU A 1 201 ? 34.918 -19.451 -53.348 1.00 86.75 201 GLU A C 1
ATOM 1697 O O . GLU A 1 201 ? 35.050 -20.264 -54.262 1.00 86.75 201 GLU A O 1
ATOM 1702 N N . GLU A 1 202 ? 34.989 -18.137 -53.570 1.00 83.50 202 GLU A N 1
ATOM 1703 C CA . GLU A 1 202 ? 35.292 -17.556 -54.882 1.00 83.50 202 GLU A CA 1
ATOM 1704 C C . GLU A 1 202 ? 36.714 -17.885 -55.347 1.00 83.50 202 GLU A C 1
ATOM 1706 O O . GLU A 1 202 ? 36.913 -18.237 -56.513 1.00 83.50 202 GLU A O 1
ATOM 1711 N N . LYS A 1 203 ? 37.709 -17.856 -54.451 1.00 79.94 203 LYS A N 1
ATOM 1712 C CA . LYS A 1 203 ? 39.081 -18.302 -54.761 1.00 79.94 203 LYS A CA 1
ATOM 1713 C C . LYS A 1 203 ? 39.136 -19.785 -55.134 1.00 79.94 203 LYS A C 1
ATOM 1715 O O . LYS A 1 203 ? 39.804 -20.145 -56.098 1.00 79.94 203 LYS A O 1
ATOM 1720 N N . LEU A 1 204 ? 38.387 -20.631 -54.425 1.00 77.75 204 LEU A N 1
ATOM 1721 C CA . LEU A 1 204 ? 38.274 -22.059 -54.740 1.00 77.75 204 LEU A CA 1
ATOM 1722 C C . LEU A 1 204 ? 37.579 -22.299 -56.091 1.00 77.75 204 LEU A C 1
ATOM 1724 O O . LEU A 1 204 ? 38.021 -23.145 -56.864 1.00 77.75 204 LEU A O 1
ATOM 1728 N N . LYS A 1 205 ? 36.517 -21.544 -56.407 1.00 77.69 205 LYS A N 1
ATOM 1729 C CA . LYS A 1 205 ? 35.769 -21.662 -57.675 1.00 77.69 205 LYS A CA 1
ATOM 1730 C C . LYS A 1 205 ? 36.515 -21.096 -58.885 1.00 77.69 205 LYS A C 1
ATOM 1732 O O . LYS A 1 205 ? 36.351 -21.615 -59.983 1.00 77.69 205 LYS A O 1
ATOM 1737 N N . SER A 1 206 ? 37.323 -20.052 -58.704 1.00 77.81 206 SER A N 1
ATOM 1738 C CA . SER A 1 206 ? 38.094 -19.415 -59.785 1.00 77.81 206 SER A CA 1
ATOM 1739 C C . SER A 1 206 ? 39.351 -20.192 -60.196 1.00 77.81 206 SER A C 1
ATOM 1741 O O . SER A 1 206 ? 40.056 -19.766 -61.107 1.00 77.81 206 SER A O 1
ATOM 1743 N N . GLY A 1 207 ? 39.629 -21.344 -59.575 1.00 58.84 207 GLY A N 1
ATOM 1744 C CA . GLY A 1 207 ? 40.736 -22.218 -59.970 1.00 58.84 207 GLY A CA 1
ATOM 1745 C C . GLY A 1 207 ? 42.124 -21.646 -59.673 1.00 58.84 207 GLY A C 1
ATOM 1746 O O . GLY A 1 207 ? 43.115 -22.181 -60.164 1.00 58.84 207 GLY A O 1
ATOM 1747 N N . VAL A 1 208 ? 42.221 -20.591 -58.856 1.00 55.16 208 VAL A N 1
ATOM 1748 C CA . VAL A 1 208 ? 43.499 -20.071 -58.353 1.00 55.16 208 VAL A CA 1
ATOM 1749 C C . VAL A 1 208 ? 43.931 -20.934 -57.164 1.00 55.16 208 VAL A C 1
ATOM 1751 O O . VAL A 1 208 ? 43.857 -20.529 -56.006 1.00 55.16 208 VAL A O 1
ATOM 1754 N N . LEU A 1 209 ? 44.336 -22.170 -57.453 1.00 47.50 209 LEU A N 1
ATOM 1755 C CA . LEU A 1 209 ? 45.175 -22.951 -56.549 1.00 47.50 209 LEU A CA 1
ATOM 1756 C C . LEU A 1 209 ? 46.608 -22.435 -56.710 1.00 47.50 209 LEU A C 1
ATOM 1758 O O . LEU A 1 209 ? 47.195 -22.564 -57.784 1.00 47.50 209 LEU A O 1
ATOM 1762 N N . VAL A 1 210 ? 47.130 -21.808 -55.652 1.00 45.69 210 VAL A N 1
ATOM 1763 C CA . VAL A 1 210 ? 48.580 -21.777 -55.404 1.00 45.69 210 VAL A CA 1
ATOM 1764 C C . VAL A 1 210 ? 49.007 -23.178 -54.995 1.00 45.69 210 VAL A C 1
ATOM 1766 O O . VAL A 1 210 ? 48.279 -23.772 -54.166 1.00 45.69 210 VAL A O 1
#

Foldseek 3Di:
DDPPPDPQDLVNLLVLLVVLLVVLVVLLCVPLVVVLCVVVVPPDPPPDDPVNVVVSNVPQDPVNLVVSLVVSCVVVVVSCVQQVLSSSCCSVVSDDDSVLSSVLVVCCVVDPDDDPLVVLLSSLSSVLSVVCVVPVPDDPVRSVVSSVVSSVVSVVVVVVVVVVVVVVVVVVVVVVVVVVVVVVVVVVVVVVVVVVVVVVVVCVVVPPDD

pLDDT: mean 81.83, std 13.22, range [37.91, 96.94]